Protein AF-A0A975ZQK8-F1 (afdb_monomer_lite)

Foldseek 3Di:
DQLLCQLVVCCVVPVPDPSLVVSQVVQLVCCVVVVDPFAACCNPVVFDDLDQFAFDDPDDDPVVCVVCVLVVVLLLVVQLVQQVVLQVLLCVLPVHHDDSVVSSVVLVVVQVVQVRRVHDRDHHHNVVSVVCVVVVDDDCVVVVVVVVVVNVCCNVCRVVRRSGGVVSVVSVVVVVVVVPDPVVVLVCQCVVDPLSPVLVVQLVVCVVPPNNSVSSVVSVVSVVVVVLVVQLVVFDFDQPPPPDDDDDPPPDDDDDPPPCCVSVPPLDGAIDGDGADDPSNVVVVVVVCVVVVPPPDPPDDRPDDDHDDPPDDHPDDDDPVVVVVVVVVVVVVDPDDDDDDDDD

Sequence (344 aa):
MATVAIILGLRKWRPHWPGMLVAVGAAALATALLNLPVQTIGTKFGGIPSTLPAPSLPDLSLDKVMAVLPAAISFTLLGAIESLLSAVVADGMTGRRHRSNCELVAQGAANLGSALFGGFCVSGTIARTATNVRSGAHGPGSGMLHALFILLFMAVAAPLAAYIPLAALAGVLAVVAWNMIEKPAIAILVRSGWGEATVLAATFFLTIFRDLTEAIVVGFALGSVLFIQRMSKTTAISTQTPLVGRDEADGAHPRGSYDEEAAANPEVVVYRITGALFFGATASIGSGRDQLGDDRWLTDTPKHFRSVYPVRHIPETDHGHFRRIAVRHVQRFCPATGRSRASP

Organism: NCBI:txid42444

pLDDT: mean 76.51, std 23.28, range [25.42, 97.5]

InterPro domains:
  IPR001902 SLC26A/SulP transporter [PTHR11814] (4-285)
  IPR011547 SLC26A/SulP transporter domain [PF00916] (13-201)

Structure (mmCIF, N/CA/C/O backbone):
data_AF-A0A975ZQK8-F1
#
_entry.id   AF-A0A975ZQK8-F1
#
loop_
_atom_site.group_PDB
_atom_site.id
_atom_site.type_symbol
_atom_site.label_atom_id
_atom_site.label_alt_id
_atom_site.label_comp_id
_atom_site.label_asym_id
_atom_site.label_entity_id
_atom_site.label_seq_id
_atom_site.pdbx_PDB_ins_code
_atom_site.Cartn_x
_atom_site.Cartn_y
_atom_site.Cartn_z
_atom_site.occupancy
_atom_site.B_iso_or_equiv
_atom_site.auth_seq_id
_atom_site.auth_comp_id
_atom_site.auth_asym_id
_atom_site.auth_atom_id
_atom_site.pdbx_PDB_model_num
ATOM 1 N N . MET A 1 1 ? -0.282 -9.009 21.779 1.00 86.25 1 MET A N 1
ATOM 2 C CA . MET A 1 1 ? -0.047 -10.460 21.585 1.00 86.25 1 MET A CA 1
ATOM 3 C C . MET A 1 1 ? -1.334 -11.269 21.446 1.00 86.25 1 MET A C 1
ATOM 5 O O . MET A 1 1 ? -1.463 -11.953 20.442 1.00 86.25 1 MET A O 1
ATOM 9 N N . ALA A 1 2 ? -2.303 -11.168 22.367 1.00 92.06 2 ALA A N 1
ATOM 10 C CA . ALA A 1 2 ? -3.565 -11.924 22.282 1.00 92.06 2 ALA A CA 1
ATOM 11 C C . ALA A 1 2 ? -4.296 -11.767 20.931 1.00 92.06 2 ALA A C 1
ATOM 13 O O . ALA A 1 2 ? -4.665 -12.759 20.316 1.00 92.06 2 ALA A O 1
ATOM 14 N N . THR A 1 3 ? -4.407 -10.542 20.405 1.00 94.19 3 THR A N 1
ATOM 15 C CA . THR A 1 3 ? -5.007 -10.284 19.083 1.00 94.19 3 THR A CA 1
ATOM 16 C C . THR A 1 3 ? -4.305 -11.052 17.960 1.00 94.19 3 THR A C 1
ATOM 18 O O . THR A 1 3 ? -4.968 -11.665 17.134 1.00 94.19 3 THR A O 1
ATOM 21 N N . VAL A 1 4 ? -2.967 -11.087 17.958 1.00 95.00 4 VAL A N 1
ATOM 22 C CA . VAL A 1 4 ? -2.173 -11.847 16.975 1.00 95.00 4 VAL A CA 1
ATOM 23 C C . VAL A 1 4 ? -2.450 -13.344 17.107 1.00 95.00 4 VAL A C 1
ATOM 25 O O . VAL A 1 4 ? -2.698 -14.010 16.104 1.00 95.00 4 VAL A O 1
ATOM 28 N N . ALA A 1 5 ? -2.462 -13.864 18.338 1.00 95.25 5 ALA A N 1
ATOM 29 C CA . ALA A 1 5 ? -2.746 -15.271 18.606 1.00 95.25 5 ALA A CA 1
ATOM 30 C C . ALA A 1 5 ? -4.144 -15.678 18.115 1.00 95.25 5 ALA A C 1
ATOM 32 O O . ALA A 1 5 ? -4.276 -16.714 17.468 1.00 95.25 5 ALA A O 1
ATOM 33 N N . ILE A 1 6 ? -5.164 -14.839 18.339 1.00 94.88 6 ILE A N 1
ATOM 34 C CA . ILE A 1 6 ? -6.522 -15.074 17.829 1.00 94.88 6 ILE A CA 1
ATOM 35 C C . ILE A 1 6 ? -6.520 -15.087 16.298 1.00 94.88 6 ILE A C 1
ATOM 37 O O . ILE A 1 6 ? -7.042 -16.028 15.708 1.00 94.88 6 ILE A O 1
ATOM 41 N N . ILE A 1 7 ? -5.897 -14.099 15.643 1.00 94.25 7 ILE A N 1
ATOM 42 C CA . ILE A 1 7 ? -5.858 -14.029 14.173 1.00 94.25 7 ILE A CA 1
ATOM 43 C C . ILE A 1 7 ? -5.192 -15.278 13.579 1.00 94.25 7 ILE A C 1
ATOM 45 O O . ILE A 1 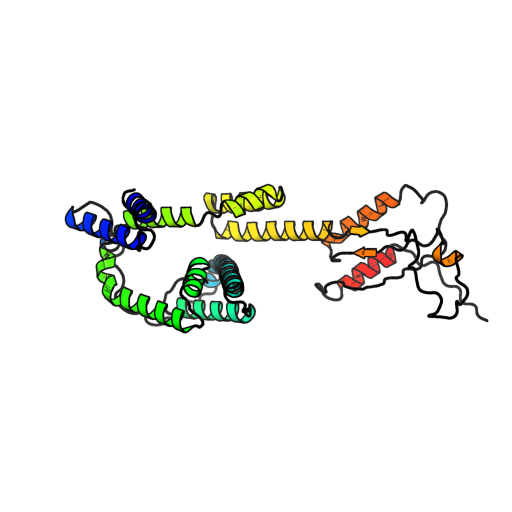7 ? -5.744 -15.900 12.670 1.00 94.25 7 ILE A O 1
ATOM 49 N N . LEU A 1 8 ? -4.018 -15.666 14.088 1.00 94.06 8 LEU A N 1
ATOM 50 C CA . LEU A 1 8 ? -3.270 -16.820 13.580 1.00 94.06 8 LEU A CA 1
ATOM 51 C C . LEU A 1 8 ? -3.957 -18.151 13.915 1.00 94.06 8 LEU A C 1
ATOM 53 O O . LEU A 1 8 ? -3.998 -19.049 13.072 1.00 94.06 8 LEU A O 1
ATOM 57 N N . GLY A 1 9 ? -4.535 -18.269 15.112 1.00 94.00 9 GLY A N 1
ATOM 58 C CA . GLY A 1 9 ? -5.307 -19.437 15.529 1.00 94.00 9 GLY A CA 1
ATOM 59 C C . GLY A 1 9 ? -6.540 -19.642 14.652 1.00 94.00 9 GLY A C 1
ATOM 60 O O . GLY A 1 9 ? -6.734 -20.730 14.104 1.00 94.00 9 GLY A O 1
ATOM 61 N N . LEU A 1 10 ? -7.321 -18.580 14.427 1.00 93.12 10 LEU A N 1
ATOM 62 C CA . LEU A 1 10 ? -8.513 -18.641 13.582 1.00 93.12 10 LEU A CA 1
ATOM 63 C C . LEU A 1 10 ? -8.155 -18.930 12.123 1.00 93.12 10 LEU A C 1
ATOM 65 O O . LEU A 1 10 ? -8.817 -19.745 11.490 1.00 93.12 10 LEU A O 1
ATOM 69 N N . ARG A 1 11 ? -7.058 -18.357 11.609 1.00 91.06 11 ARG A N 1
ATOM 70 C CA . ARG A 1 11 ? -6.548 -18.664 10.262 1.00 91.06 11 ARG A CA 1
ATOM 71 C C . ARG A 1 11 ? -6.231 -20.152 10.087 1.00 91.06 11 ARG A C 1
ATOM 73 O O . ARG A 1 11 ? -6.449 -20.685 9.004 1.00 91.06 11 ARG A O 1
ATOM 80 N N . LYS A 1 12 ? -5.734 -20.822 11.131 1.00 92.25 12 LYS A N 1
ATOM 81 C CA . LYS A 1 12 ? -5.416 -22.257 11.096 1.00 92.25 12 LYS A CA 1
ATOM 82 C C . LYS A 1 12 ? -6.662 -23.146 11.217 1.00 92.25 12 LYS A C 1
ATOM 84 O O . LYS A 1 12 ? -6.715 -24.179 10.561 1.00 92.25 12 LYS A O 1
ATOM 89 N N . TRP A 1 13 ? -7.643 -22.770 12.039 1.00 93.88 13 TRP A N 1
ATOM 90 C CA . TRP A 1 13 ? -8.796 -23.631 12.364 1.00 93.88 13 TRP A CA 1
ATOM 91 C C . TRP A 1 13 ? -10.034 -23.352 11.500 1.00 93.88 13 TRP A C 1
ATOM 93 O O . TRP A 1 13 ? -10.778 -24.267 11.152 1.00 93.88 13 TRP A O 1
ATOM 103 N N . ARG A 1 14 ? -10.283 -22.085 11.157 1.00 93.12 14 ARG A N 1
ATOM 104 C CA . ARG A 1 14 ? -11.438 -21.610 10.379 1.00 93.12 14 ARG A CA 1
ATOM 105 C C . ARG A 1 14 ? -10.987 -20.514 9.395 1.00 93.12 14 ARG A C 1
ATOM 107 O O . ARG A 1 14 ? -11.343 -19.350 9.570 1.00 93.12 14 ARG A O 1
ATOM 114 N N . PRO A 1 15 ? -10.237 -20.861 8.331 1.00 85.94 15 PRO A N 1
ATOM 115 C CA . PRO A 1 15 ? -9.628 -19.883 7.419 1.00 85.94 15 PRO A CA 1
ATOM 116 C C . PRO A 1 15 ? -10.629 -18.979 6.679 1.00 85.94 15 PRO A C 1
ATOM 118 O O . PRO A 1 15 ? -10.258 -17.892 6.253 1.00 85.94 15 PRO A O 1
ATOM 121 N N . HIS A 1 16 ? -11.889 -19.403 6.542 1.00 86.56 16 HIS A N 1
ATOM 122 C CA . HIS A 1 16 ? -12.950 -18.632 5.882 1.00 86.56 16 HIS A CA 1
ATOM 123 C C . HIS A 1 16 ? -13.583 -17.555 6.778 1.00 86.56 16 HIS A C 1
ATOM 125 O O . HIS A 1 16 ? -14.383 -16.755 6.301 1.00 86.56 16 HIS A O 1
ATOM 131 N N . TRP A 1 17 ? -13.279 -17.543 8.079 1.00 91.62 17 TRP A N 1
ATOM 132 C CA . TRP A 1 17 ? -13.855 -16.579 9.016 1.00 91.62 17 TRP A CA 1
ATOM 133 C C . TRP A 1 17 ? -13.062 -15.263 9.021 1.00 91.62 17 TRP A C 1
ATOM 135 O O . TRP A 1 17 ? -11.842 -15.279 8.831 1.00 91.62 17 TRP A O 1
ATOM 145 N N . PRO A 1 18 ? -13.709 -14.112 9.298 1.00 89.56 18 PRO A N 1
ATOM 146 C CA . PRO A 1 18 ? -13.053 -12.806 9.307 1.00 89.56 18 PRO A CA 1
ATOM 147 C C . PRO A 1 18 ? -12.187 -12.625 10.568 1.00 89.56 18 PRO A C 1
ATOM 149 O O . PRO A 1 18 ? -12.543 -11.900 11.497 1.00 89.56 18 PRO A O 1
ATOM 152 N N . GLY A 1 19 ? -11.026 -13.286 10.610 1.00 92.25 19 GLY A N 1
ATOM 153 C CA . GLY A 1 19 ? -10.193 -13.402 11.814 1.00 92.25 19 GLY A CA 1
ATOM 154 C C . GLY A 1 19 ? -9.744 -12.076 12.428 1.00 92.25 19 GLY A C 1
ATOM 155 O O . GLY A 1 19 ? -9.709 -11.960 13.649 1.00 92.25 19 GLY A O 1
ATOM 156 N N . MET A 1 20 ? -9.468 -11.055 11.611 1.00 92.88 20 MET A N 1
ATOM 157 C CA . MET A 1 20 ? -9.139 -9.713 12.112 1.00 92.88 20 MET A CA 1
ATOM 158 C C . MET A 1 20 ? -10.327 -9.058 12.829 1.00 92.88 20 MET A C 1
ATOM 160 O O . MET A 1 20 ? -10.149 -8.503 13.910 1.00 92.88 20 MET A O 1
ATOM 164 N N . LEU A 1 21 ? -11.537 -9.174 12.274 1.00 92.25 21 LEU A N 1
ATOM 165 C CA . LEU A 1 21 ? -12.752 -8.613 12.870 1.00 92.25 21 LEU A CA 1
ATOM 166 C C . LEU A 1 21 ? -13.103 -9.325 14.180 1.00 92.25 21 LEU A C 1
ATOM 168 O O . LEU A 1 21 ? -13.378 -8.667 15.180 1.00 92.25 21 LEU A O 1
ATOM 172 N N . VAL A 1 22 ? -13.003 -10.659 14.203 1.00 95.00 22 VAL A N 1
ATOM 173 C CA . VAL A 1 22 ? -13.199 -11.460 15.423 1.00 95.00 22 VAL A CA 1
ATOM 174 C C . VAL A 1 22 ? -12.182 -11.077 16.497 1.00 95.00 22 VAL A C 1
ATOM 176 O O . VAL A 1 22 ? -12.556 -10.888 17.650 1.00 95.00 22 VAL A O 1
ATOM 179 N N . ALA A 1 23 ? -10.906 -10.917 16.138 1.00 95.56 23 ALA A N 1
ATOM 180 C CA . ALA A 1 23 ? -9.864 -10.567 17.099 1.00 95.56 23 ALA A CA 1
ATOM 181 C C . ALA A 1 23 ? -10.043 -9.160 17.686 1.00 95.56 23 ALA A C 1
ATOM 183 O O . ALA A 1 23 ? -9.827 -8.972 18.883 1.00 95.56 23 ALA A O 1
ATOM 184 N N . VAL A 1 24 ? -10.454 -8.182 16.872 1.00 95.12 24 VAL A N 1
ATOM 185 C CA . VAL A 1 24 ? -10.760 -6.823 17.344 1.00 95.12 24 VAL A CA 1
ATOM 186 C C . VAL A 1 24 ? -12.005 -6.821 18.229 1.00 95.12 24 VAL A C 1
ATOM 188 O O . VAL A 1 24 ? -11.960 -6.250 19.316 1.00 95.12 24 VAL A O 1
ATOM 191 N N . GLY A 1 25 ? -13.080 -7.499 17.817 1.00 94.50 25 GLY A N 1
ATOM 192 C CA . GLY A 1 25 ? -14.310 -7.604 18.605 1.00 94.50 25 GLY A CA 1
ATOM 193 C C . GLY A 1 25 ? -14.092 -8.307 19.947 1.00 94.50 25 GLY A C 1
ATOM 194 O O . GLY A 1 25 ? -14.510 -7.798 20.983 1.00 94.50 25 GLY A O 1
ATOM 195 N N . ALA A 1 26 ? -13.362 -9.426 19.952 1.00 95.25 26 ALA A N 1
ATOM 196 C CA . ALA A 1 26 ? -13.008 -10.144 21.175 1.00 95.25 26 ALA A CA 1
ATOM 197 C C . ALA A 1 26 ? -12.125 -9.298 22.103 1.00 95.25 26 ALA A C 1
ATOM 199 O O . ALA A 1 26 ? -12.336 -9.299 23.312 1.00 95.25 26 ALA A O 1
ATOM 200 N N . ALA A 1 27 ? -11.164 -8.549 21.551 1.00 95.38 27 ALA A N 1
ATOM 201 C CA . ALA A 1 27 ? -10.333 -7.649 22.342 1.00 95.38 27 ALA A CA 1
ATOM 202 C C . ALA A 1 27 ? -11.149 -6.492 22.939 1.00 95.38 27 ALA A C 1
ATOM 204 O O . ALA A 1 27 ? -10.993 -6.203 24.120 1.00 95.38 27 ALA A O 1
ATOM 205 N N . ALA A 1 28 ? -12.040 -5.870 22.162 1.00 94.62 28 ALA A N 1
ATOM 206 C CA . ALA A 1 28 ? -12.929 -4.817 22.654 1.00 94.62 28 ALA A CA 1
ATOM 207 C C . ALA A 1 28 ? -13.846 -5.330 23.775 1.00 94.62 28 ALA A C 1
ATOM 209 O O . ALA A 1 28 ? -13.948 -4.695 24.823 1.00 94.62 28 ALA A O 1
ATOM 210 N N . LEU A 1 29 ? -14.441 -6.515 23.597 1.00 95.19 29 LEU A N 1
ATOM 211 C CA . LEU A 1 29 ? -15.293 -7.143 24.605 1.00 95.19 29 LEU A CA 1
ATOM 212 C C . LEU A 1 29 ? -14.510 -7.491 25.877 1.00 95.19 29 LEU A C 1
ATOM 214 O O . LEU A 1 29 ? -14.960 -7.179 26.974 1.00 95.19 29 LEU A O 1
ATOM 218 N N . ALA A 1 30 ? -13.326 -8.094 25.746 1.00 94.88 30 ALA A N 1
ATOM 219 C CA . ALA A 1 30 ? -12.484 -8.438 26.889 1.00 94.88 30 ALA A CA 1
ATOM 220 C C . ALA A 1 30 ? -12.034 -7.190 27.659 1.00 94.88 30 ALA A C 1
ATOM 222 O O . ALA A 1 30 ? -12.101 -7.171 28.885 1.00 94.88 30 ALA A O 1
ATOM 223 N N . THR A 1 31 ? -11.620 -6.133 26.955 1.00 94.06 31 THR A N 1
ATOM 224 C CA . THR A 1 31 ? -11.255 -4.857 27.578 1.00 94.06 31 THR A CA 1
ATOM 225 C C . THR A 1 31 ? -12.430 -4.236 28.326 1.00 94.06 31 THR A C 1
ATOM 227 O O . THR A 1 31 ? -12.234 -3.786 29.452 1.00 94.06 31 THR A O 1
ATOM 230 N N . ALA A 1 32 ? -13.631 -4.245 27.741 1.00 91.88 32 ALA A N 1
ATOM 231 C CA . ALA A 1 32 ? -14.822 -3.675 28.363 1.00 91.88 32 ALA A CA 1
ATOM 232 C C . ALA A 1 32 ? -15.310 -4.490 29.574 1.00 91.88 32 ALA A C 1
ATOM 234 O O . ALA A 1 32 ? -15.593 -3.913 30.619 1.00 91.88 32 ALA A O 1
ATOM 235 N N . LEU A 1 33 ? -15.379 -5.823 29.464 1.00 94.81 33 LEU A N 1
ATOM 236 C CA . LEU A 1 33 ? -15.898 -6.693 30.529 1.00 94.81 33 LEU A CA 1
ATOM 237 C C . LEU A 1 33 ? -14.931 -6.847 31.706 1.00 94.81 33 LEU A C 1
ATOM 239 O O . LEU A 1 33 ? -15.367 -6.947 32.848 1.00 94.81 33 LEU A O 1
ATOM 243 N N . LEU A 1 34 ? -13.625 -6.887 31.434 1.00 94.38 34 LEU A N 1
ATOM 244 C CA . LEU A 1 34 ? -12.595 -7.059 32.463 1.00 94.38 34 LEU A CA 1
ATOM 245 C C . LEU A 1 34 ? -12.036 -5.721 32.966 1.00 94.38 34 LEU A C 1
ATOM 247 O O . LEU A 1 34 ? -11.127 -5.719 33.792 1.00 94.38 34 LEU A O 1
ATOM 251 N N . ASN A 1 35 ? -12.551 -4.599 32.450 1.00 91.00 35 ASN A N 1
ATOM 252 C CA . ASN A 1 35 ? -12.120 -3.239 32.769 1.00 91.00 35 ASN A CA 1
ATOM 253 C C . ASN A 1 35 ? -10.590 -3.058 32.680 1.00 91.00 35 ASN A C 1
ATOM 255 O O . ASN A 1 35 ? -9.939 -2.545 33.592 1.00 91.00 35 ASN A O 1
ATOM 259 N N . LEU A 1 36 ? -9.997 -3.553 31.588 1.00 92.62 36 LEU A N 1
ATOM 260 C CA . LEU A 1 36 ? -8.543 -3.546 31.419 1.00 92.62 36 LEU A CA 1
ATOM 261 C C . LEU A 1 36 ? -8.025 -2.108 31.239 1.00 92.62 36 LEU A C 1
ATOM 263 O O . LEU A 1 36 ? -8.599 -1.361 30.443 1.00 92.62 36 LEU A O 1
ATOM 267 N N . PRO A 1 37 ? -6.895 -1.730 31.870 1.00 92.06 37 PRO A N 1
ATOM 268 C CA . PRO A 1 37 ? -6.331 -0.382 31.790 1.00 92.06 37 PRO A CA 1
ATOM 269 C C . PRO A 1 37 ? -5.576 -0.164 30.467 1.00 92.06 37 PRO A C 1
ATOM 271 O O . PRO A 1 37 ? -4.356 -0.001 30.438 1.00 92.06 37 PRO A O 1
ATOM 274 N N . VAL A 1 38 ? -6.288 -0.199 29.340 1.00 93.75 38 VAL A N 1
ATOM 275 C CA . VAL A 1 38 ? -5.725 0.004 27.998 1.00 93.75 38 VAL A CA 1
ATOM 276 C C . VAL A 1 38 ? -6.405 1.171 27.294 1.00 93.75 38 VAL A C 1
ATOM 278 O O . VAL A 1 38 ? -7.617 1.346 27.374 1.00 93.75 38 VAL A O 1
ATOM 281 N N . GLN A 1 39 ? -5.620 1.961 26.560 1.00 95.19 39 GLN A N 1
ATOM 282 C CA . GLN A 1 39 ? -6.162 3.053 25.753 1.00 95.19 39 GLN A CA 1
ATOM 283 C C . GLN A 1 39 ? -7.010 2.486 24.608 1.00 95.19 39 GLN A C 1
ATOM 285 O O . GLN A 1 39 ? -6.565 1.609 23.860 1.00 95.19 39 GLN A O 1
ATOM 290 N N . THR A 1 40 ? -8.214 3.022 24.460 1.00 95.12 40 THR A N 1
ATOM 291 C CA . THR A 1 40 ? -9.129 2.781 23.339 1.00 95.12 40 THR A CA 1
ATOM 292 C C . THR A 1 40 ? -9.183 3.991 22.409 1.00 95.12 40 THR A C 1
ATOM 294 O O . THR A 1 40 ? -8.747 5.086 22.782 1.00 95.12 40 THR A O 1
ATOM 297 N N . ILE A 1 41 ? -9.753 3.821 21.211 1.00 92.75 41 ILE A N 1
ATOM 298 C CA . ILE A 1 41 ? -10.007 4.941 20.287 1.00 92.75 41 ILE A CA 1
ATOM 299 C C . ILE A 1 41 ? -10.810 6.050 20.985 1.00 92.75 41 ILE A C 1
ATOM 301 O O . ILE A 1 41 ? -10.452 7.221 20.881 1.00 92.75 41 ILE A O 1
ATOM 305 N N . GLY A 1 42 ? -11.845 5.686 21.748 1.00 91.31 42 GLY A N 1
ATOM 306 C CA . GLY A 1 42 ? -12.682 6.627 22.491 1.00 91.31 42 GLY A CA 1
ATOM 307 C C . GLY A 1 42 ? -11.886 7.443 23.505 1.00 91.31 42 GLY A C 1
ATOM 308 O O . GLY A 1 42 ? -11.918 8.668 23.473 1.00 91.31 42 GLY A O 1
ATOM 309 N N . THR A 1 43 ? -11.113 6.767 24.359 1.00 92.38 43 THR A N 1
ATOM 310 C CA . THR A 1 43 ? -10.345 7.441 25.425 1.00 92.38 43 THR A CA 1
ATOM 311 C C . THR A 1 43 ? -9.218 8.331 24.901 1.00 92.38 43 THR A C 1
ATOM 313 O O . THR A 1 43 ? -8.917 9.344 25.524 1.00 92.38 43 THR A O 1
ATOM 316 N N . LYS A 1 44 ? -8.583 7.973 23.775 1.00 93.19 44 LYS A N 1
ATOM 317 C CA . LYS A 1 44 ? -7.426 8.713 23.251 1.00 93.19 44 LYS A CA 1
ATOM 318 C C . LYS A 1 44 ? -7.793 9.803 22.249 1.00 93.19 44 LYS A C 1
ATOM 320 O O . LYS A 1 44 ? -7.145 10.843 22.236 1.00 93.19 44 LYS A O 1
ATOM 325 N N . PHE A 1 45 ? -8.776 9.545 2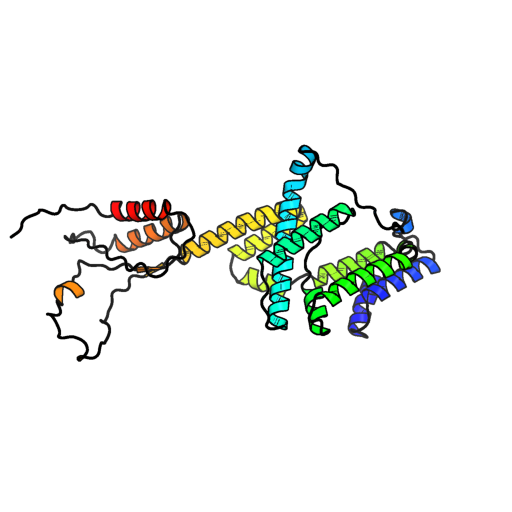1.391 1.00 89.94 45 PHE A N 1
ATOM 326 C CA . PHE A 1 45 ? -9.094 10.398 20.243 1.00 89.94 45 PHE A CA 1
ATOM 327 C C . PHE A 1 45 ? -10.493 11.026 20.315 1.00 89.94 45 PHE A C 1
ATOM 329 O O . PHE A 1 45 ? -10.879 11.736 19.396 1.00 89.94 45 PHE A O 1
ATOM 336 N N . GLY A 1 46 ? -11.259 10.783 21.386 1.00 84.88 46 GLY A N 1
ATOM 337 C CA . GLY A 1 46 ? -12.619 11.319 21.533 1.00 84.88 46 GLY A CA 1
ATOM 338 C C . GLY A 1 46 ? -13.679 10.569 20.720 1.00 84.88 46 GLY A C 1
ATOM 339 O O . GLY A 1 46 ? -14.794 11.055 20.568 1.00 84.88 46 GLY A O 1
ATOM 340 N N . GLY A 1 47 ? -13.349 9.375 20.215 1.00 81.81 47 GLY A N 1
ATOM 341 C CA . GLY A 1 47 ? -14.236 8.556 19.386 1.00 81.81 47 GLY A CA 1
ATOM 342 C C . GLY A 1 47 ? -14.065 8.810 17.888 1.00 81.81 47 GLY A C 1
ATOM 343 O O . GLY A 1 47 ? -13.051 9.345 17.447 1.00 81.81 47 GLY A O 1
ATOM 344 N N . ILE A 1 48 ? -15.042 8.362 17.099 1.00 82.12 48 ILE A N 1
ATOM 345 C CA . ILE A 1 48 ? -15.084 8.579 15.648 1.00 82.12 48 ILE A CA 1
ATOM 346 C C . ILE A 1 48 ? -16.255 9.522 15.345 1.00 82.12 48 ILE A C 1
ATOM 348 O O . ILE A 1 48 ? -17.348 9.273 15.862 1.00 82.12 48 ILE A O 1
ATOM 352 N N . PRO A 1 49 ? -16.065 10.572 14.521 1.00 77.38 49 PRO A N 1
ATOM 353 C CA . PRO A 1 49 ? -17.159 11.430 14.081 1.00 77.38 49 PRO A CA 1
ATOM 354 C C . PRO A 1 49 ? -18.309 10.607 13.489 1.00 77.38 49 PRO A C 1
ATOM 356 O O . PRO A 1 49 ? -18.094 9.759 12.624 1.00 77.38 49 PRO A O 1
ATOM 359 N N . SER A 1 50 ? -19.530 10.849 13.964 1.00 74.62 50 SER A N 1
ATOM 360 C CA . SER A 1 50 ? -20.744 10.156 13.511 1.00 74.62 50 SER A CA 1
ATOM 361 C C . SER A 1 50 ? -21.475 10.887 12.382 1.00 74.62 50 SER A C 1
ATOM 363 O O . SER A 1 50 ? -22.476 10.389 11.870 1.00 74.62 50 SER A O 1
ATOM 365 N N . THR A 1 51 ? -20.993 12.066 11.988 1.00 81.75 51 THR A N 1
ATOM 366 C CA . THR A 1 51 ? -21.563 12.872 10.910 1.00 81.75 51 THR A CA 1
ATOM 367 C C . THR A 1 51 ? -20.789 12.681 9.612 1.00 81.75 51 THR A C 1
ATOM 369 O O . THR A 1 51 ? -19.575 12.478 9.601 1.00 81.75 51 THR A O 1
ATOM 372 N N . LEU A 1 52 ? -21.508 12.765 8.492 1.00 84.06 52 LEU A N 1
ATOM 373 C CA . LEU A 1 52 ? -20.891 12.849 7.174 1.00 84.06 52 LEU A CA 1
ATOM 374 C C . LEU A 1 52 ? -20.149 14.190 7.050 1.00 84.06 52 LEU A C 1
ATOM 376 O O . LEU A 1 52 ? -20.761 15.231 7.311 1.00 84.06 52 LEU A O 1
ATOM 380 N N . PRO A 1 53 ? -18.861 14.194 6.657 1.00 85.19 53 PRO A N 1
ATOM 381 C CA . PRO A 1 53 ? -18.135 15.434 6.431 1.00 85.19 53 PRO A CA 1
ATOM 382 C C . PRO A 1 53 ? -18.777 16.210 5.276 1.00 85.19 53 PRO A C 1
ATOM 384 O O . PRO A 1 53 ? -19.124 15.638 4.242 1.00 85.19 53 PRO A O 1
ATOM 387 N N . AL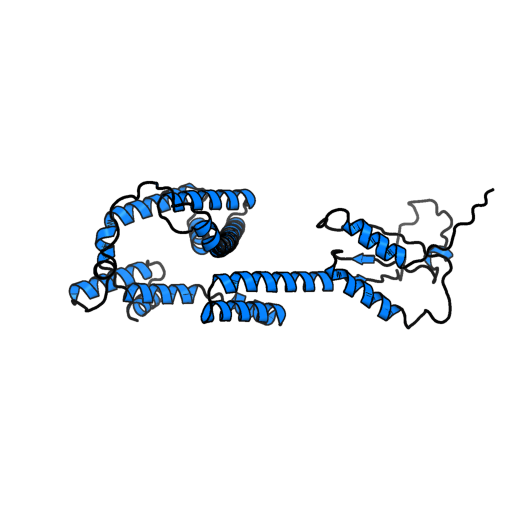A A 1 54 ? -18.943 17.520 5.452 1.00 90.19 54 ALA A N 1
ATOM 388 C CA . ALA A 1 54 ? -19.328 18.404 4.360 1.00 90.19 54 ALA A CA 1
ATOM 389 C C . ALA A 1 54 ? -18.121 18.632 3.432 1.00 90.19 54 ALA A C 1
ATOM 391 O O . ALA A 1 54 ? -16.989 18.665 3.922 1.00 90.19 54 ALA A O 1
ATOM 392 N N . PRO A 1 55 ? -18.330 18.807 2.115 1.00 93.19 55 PRO A N 1
ATOM 393 C CA . PRO A 1 55 ? -17.238 19.132 1.212 1.00 93.19 55 PRO A CA 1
ATOM 394 C C . PRO A 1 55 ? -16.628 20.487 1.593 1.00 93.19 55 PRO A C 1
ATOM 396 O O . PRO A 1 55 ? -17.335 21.487 1.724 1.00 93.19 55 PRO A O 1
ATOM 399 N N . SER A 1 56 ? -15.310 20.520 1.750 1.00 92.25 56 SER A N 1
ATOM 400 C CA . SER A 1 56 ? -14.535 21.710 2.092 1.00 92.25 56 SER A CA 1
ATOM 401 C C . SER A 1 56 ? -13.296 21.797 1.211 1.00 92.25 56 SER A C 1
ATOM 403 O O . SER A 1 56 ? -12.621 20.793 0.982 1.00 92.25 56 SER A O 1
ATOM 405 N N . LEU A 1 57 ? -12.981 22.997 0.726 1.00 90.69 57 LEU A N 1
ATOM 406 C CA . LEU A 1 57 ? -11.714 23.228 0.042 1.00 90.69 57 LEU A CA 1
ATOM 407 C C . LEU A 1 57 ? -10.590 23.348 1.081 1.00 90.69 57 LEU A C 1
ATOM 409 O O . LEU A 1 57 ? -10.760 24.075 2.064 1.00 90.69 57 LEU A O 1
ATOM 413 N N . PRO A 1 58 ? -9.452 22.659 0.885 1.00 85.62 58 PRO A N 1
ATOM 414 C CA . PRO A 1 58 ? -8.298 22.834 1.753 1.00 85.62 58 PRO A CA 1
ATOM 415 C C . PRO A 1 58 ? -7.741 24.254 1.610 1.00 85.62 58 PRO A C 1
ATOM 417 O O . PRO A 1 58 ? -7.877 24.888 0.566 1.00 85.62 58 PRO A O 1
ATOM 420 N N . ASP A 1 59 ? -7.082 24.746 2.656 1.00 86.88 59 ASP A N 1
ATOM 421 C CA . ASP A 1 59 ? -6.399 26.039 2.615 1.00 86.88 59 ASP A CA 1
ATOM 422 C C . ASP A 1 59 ? -5.175 25.966 1.685 1.00 86.88 59 ASP A C 1
ATOM 424 O O . ASP A 1 59 ? -4.163 25.331 2.008 1.00 86.88 59 ASP A O 1
ATOM 428 N N . LEU A 1 60 ? -5.302 26.583 0.509 1.00 88.75 60 LEU A N 1
ATOM 429 C CA . LEU A 1 60 ? -4.299 26.589 -0.549 1.00 88.75 60 LEU A CA 1
ATOM 430 C C . LEU A 1 60 ? -3.426 27.842 -0.435 1.00 88.75 60 LEU A C 1
ATOM 432 O O . LEU A 1 60 ? -3.726 28.879 -1.022 1.00 88.75 60 LEU A O 1
ATOM 436 N N . SER A 1 61 ? -2.307 27.725 0.278 1.00 95.06 61 SER A N 1
ATOM 437 C CA . SER A 1 61 ? -1.216 28.701 0.210 1.00 95.06 61 SER A CA 1
ATOM 438 C C . SER A 1 61 ? -0.049 28.145 -0.603 1.00 95.06 61 SER A C 1
ATOM 440 O O . SER A 1 61 ? 0.204 26.937 -0.596 1.00 95.06 61 SER A O 1
ATOM 442 N N . LEU A 1 62 ? 0.683 29.020 -1.300 1.00 94.75 62 LEU A N 1
ATOM 443 C CA . LEU A 1 62 ? 1.850 28.608 -2.088 1.00 94.75 62 LEU A CA 1
ATOM 444 C C . LEU A 1 62 ? 2.889 27.892 -1.211 1.00 94.75 62 LEU A C 1
ATOM 446 O O . LEU A 1 62 ? 3.416 26.854 -1.605 1.00 94.75 62 LEU A O 1
ATOM 450 N N . ASP A 1 63 ? 3.104 28.387 0.009 1.00 95.19 63 ASP A N 1
ATOM 451 C CA . ASP A 1 63 ? 4.021 27.785 0.980 1.00 95.19 63 ASP A CA 1
ATOM 452 C C . ASP A 1 63 ? 3.599 26.361 1.361 1.00 95.19 63 ASP A C 1
ATOM 454 O O . ASP A 1 63 ? 4.429 25.451 1.381 1.00 95.19 63 ASP A O 1
ATOM 458 N N . LYS A 1 64 ? 2.300 26.132 1.605 1.00 93.56 64 LYS A N 1
ATOM 459 C CA . LYS A 1 64 ? 1.772 24.791 1.895 1.00 93.56 64 LYS A CA 1
ATOM 460 C C . LYS A 1 64 ? 1.934 23.861 0.703 1.00 93.56 64 LYS A C 1
ATOM 462 O O . LYS A 1 64 ? 2.355 22.724 0.892 1.00 93.56 64 LYS A O 1
ATOM 467 N N . VAL A 1 65 ? 1.634 24.337 -0.507 1.00 93.94 65 VAL A N 1
ATOM 468 C CA . VAL A 1 65 ? 1.799 23.551 -1.738 1.00 93.94 65 VAL A CA 1
ATOM 469 C C . VAL A 1 65 ? 3.252 23.113 -1.894 1.00 93.94 65 VAL A C 1
ATOM 471 O O . VAL A 1 65 ? 3.503 21.924 -2.073 1.00 93.94 65 VAL A O 1
ATOM 474 N N . MET A 1 66 ? 4.209 24.033 -1.748 1.00 94.69 66 MET A N 1
ATOM 475 C CA . MET A 1 66 ? 5.638 23.716 -1.838 1.00 94.69 66 MET A CA 1
ATOM 476 C C . MET A 1 66 ? 6.092 22.755 -0.732 1.00 94.69 66 MET A C 1
ATOM 478 O O . MET A 1 66 ? 6.886 21.855 -1.002 1.00 94.69 66 MET A O 1
ATOM 482 N N . ALA A 1 67 ? 5.558 22.893 0.486 1.00 93.06 67 ALA A N 1
ATOM 483 C CA . ALA A 1 67 ? 5.889 22.017 1.607 1.00 93.06 67 ALA A CA 1
ATOM 484 C C . ALA A 1 67 ? 5.401 20.570 1.410 1.00 93.06 67 ALA A C 1
ATOM 486 O O . ALA A 1 67 ? 6.111 19.630 1.768 1.00 93.06 67 ALA A O 1
ATOM 487 N N . VAL A 1 68 ? 4.209 20.367 0.834 1.00 92.25 68 VAL A N 1
ATOM 488 C CA . VAL A 1 68 ? 3.637 19.019 0.639 1.00 92.25 68 VAL A CA 1
ATOM 489 C C . VAL A 1 68 ? 4.002 18.386 -0.701 1.00 92.25 68 VAL A C 1
ATOM 491 O O . VAL A 1 68 ? 3.811 17.181 -0.870 1.00 92.25 68 VAL A O 1
ATOM 494 N N . LEU A 1 69 ? 4.536 19.158 -1.652 1.00 91.81 69 LEU A N 1
ATOM 495 C CA . LEU A 1 69 ? 4.836 18.698 -3.010 1.00 91.81 69 LEU A CA 1
ATOM 496 C C . LEU A 1 69 ? 5.711 17.427 -3.060 1.00 91.81 69 LEU A C 1
ATOM 498 O O . LEU A 1 69 ? 5.347 16.513 -3.804 1.00 91.81 69 LEU A O 1
ATOM 502 N N . PRO A 1 70 ? 6.796 17.284 -2.265 1.00 89.56 70 PRO A N 1
ATOM 503 C CA . PRO A 1 70 ? 7.610 16.064 -2.286 1.00 89.56 70 PRO A CA 1
ATOM 504 C C . PRO A 1 70 ? 6.824 14.812 -1.865 1.00 89.56 70 PRO A C 1
ATOM 506 O O . PRO A 1 70 ? 6.923 13.757 -2.501 1.00 89.56 70 PRO A O 1
ATOM 509 N N . ALA A 1 71 ? 5.992 14.940 -0.827 1.00 90.19 71 ALA A N 1
ATOM 510 C CA . ALA A 1 71 ? 5.120 13.863 -0.372 1.00 90.19 71 ALA A CA 1
ATOM 511 C C . ALA A 1 71 ? 4.031 13.564 -1.413 1.00 90.19 71 ALA A C 1
ATOM 513 O O . ALA A 1 71 ? 3.797 12.402 -1.737 1.00 90.19 71 ALA A O 1
ATOM 514 N N . ALA A 1 72 ? 3.414 14.595 -1.998 1.00 92.19 72 ALA A N 1
ATOM 515 C CA . ALA A 1 72 ? 2.383 14.447 -3.022 1.00 92.19 72 ALA A CA 1
ATOM 516 C C . ALA A 1 72 ? 2.898 13.692 -4.258 1.00 92.19 72 ALA A C 1
ATOM 518 O O . ALA A 1 72 ? 2.227 12.773 -4.731 1.00 92.19 72 ALA A O 1
ATOM 519 N N . ILE A 1 73 ? 4.103 14.016 -4.746 1.00 91.31 73 ILE A N 1
ATOM 520 C CA . ILE A 1 73 ? 4.749 13.293 -5.854 1.00 91.31 73 ILE A CA 1
ATOM 521 C C . ILE A 1 73 ? 4.988 11.829 -5.470 1.00 91.31 73 ILE A C 1
ATOM 523 O O . ILE A 1 73 ? 4.667 10.930 -6.246 1.00 91.31 73 ILE A O 1
ATOM 527 N N . SER A 1 74 ? 5.491 11.583 -4.259 1.00 89.81 74 SER A N 1
ATOM 528 C CA . SER A 1 74 ? 5.785 10.232 -3.768 1.00 89.81 74 SER A CA 1
ATOM 529 C C . SER A 1 74 ? 4.527 9.364 -3.662 1.00 89.81 74 SER A C 1
ATOM 531 O O . SER A 1 74 ? 4.501 8.249 -4.185 1.00 89.81 74 SER A O 1
ATOM 533 N N . PHE A 1 75 ? 3.454 9.885 -3.059 1.00 91.44 75 PHE A N 1
ATOM 534 C CA . PHE A 1 75 ? 2.165 9.192 -2.973 1.00 91.44 75 PHE A CA 1
ATOM 535 C C . PHE A 1 75 ? 1.503 9.012 -4.340 1.00 91.44 75 PHE A C 1
ATOM 537 O O . PHE A 1 75 ? 0.886 7.977 -4.573 1.00 91.44 75 PHE A O 1
ATOM 544 N N . THR A 1 76 ? 1.651 9.977 -5.252 1.00 92.81 76 THR A N 1
ATOM 545 C CA . THR A 1 76 ? 1.133 9.854 -6.623 1.00 92.81 76 THR A CA 1
ATOM 546 C C . THR A 1 76 ? 1.847 8.735 -7.373 1.00 92.81 76 THR A C 1
ATOM 548 O O . THR A 1 76 ? 1.189 7.914 -8.005 1.00 92.81 76 THR A O 1
ATOM 551 N N . LEU A 1 77 ? 3.178 8.659 -7.275 1.00 90.81 77 LEU A N 1
ATOM 552 C CA . LEU A 1 77 ? 3.963 7.601 -7.911 1.00 90.81 77 LEU A CA 1
ATOM 553 C C . LEU A 1 77 ? 3.621 6.225 -7.330 1.00 90.81 77 LEU A C 1
ATOM 555 O O . LEU A 1 77 ? 3.338 5.296 -8.086 1.00 90.81 77 LEU A O 1
ATOM 559 N N . LEU A 1 78 ? 3.605 6.104 -5.998 1.00 90.81 78 LEU A N 1
ATOM 560 C CA . LEU A 1 78 ? 3.247 4.861 -5.313 1.00 90.81 78 LEU A CA 1
ATOM 561 C C . LEU A 1 78 ? 1.825 4.421 -5.681 1.00 90.81 78 LEU A C 1
ATOM 563 O O . LEU A 1 78 ? 1.619 3.282 -6.096 1.00 90.81 78 LEU A O 1
ATOM 567 N N . GLY A 1 79 ? 0.867 5.345 -5.601 1.00 93.31 79 GLY A N 1
ATOM 568 C CA . GLY A 1 79 ? -0.526 5.082 -5.927 1.00 93.31 79 GLY A CA 1
ATOM 569 C C . GLY A 1 79 ? -0.720 4.675 -7.387 1.00 93.31 79 GLY A C 1
ATOM 570 O O . GLY A 1 79 ? -1.460 3.731 -7.657 1.00 93.31 79 GLY A O 1
ATOM 571 N N . ALA A 1 80 ? -0.046 5.341 -8.327 1.00 94.19 80 ALA A N 1
ATOM 572 C CA . ALA A 1 80 ? -0.110 5.004 -9.746 1.00 94.19 80 ALA A CA 1
ATOM 573 C C . ALA A 1 80 ? 0.424 3.589 -10.011 1.00 94.19 80 ALA A C 1
ATOM 575 O O . ALA A 1 80 ? -0.209 2.810 -10.726 1.00 94.19 80 ALA A O 1
ATOM 576 N N . ILE A 1 81 ? 1.564 3.234 -9.409 1.00 93.50 81 ILE A N 1
ATOM 577 C CA . ILE A 1 81 ? 2.151 1.894 -9.530 1.00 93.50 81 ILE A CA 1
ATOM 578 C C . ILE A 1 81 ? 1.188 0.843 -8.971 1.00 93.50 81 ILE A C 1
ATOM 580 O O . ILE A 1 81 ? 0.905 -0.144 -9.645 1.00 93.50 81 ILE A O 1
ATOM 584 N N . GLU A 1 82 ? 0.642 1.052 -7.775 1.00 93.31 82 GLU A N 1
ATOM 585 C CA . GLU A 1 82 ? -0.285 0.104 -7.150 1.00 93.31 82 GLU A CA 1
ATOM 586 C C . GLU A 1 82 ? -1.595 -0.064 -7.930 1.00 93.31 82 GLU A C 1
ATOM 588 O O . GLU A 1 82 ? -2.074 -1.195 -8.083 1.00 93.31 82 GLU A O 1
ATOM 593 N N . SER A 1 83 ? -2.169 1.027 -8.451 1.00 94.75 83 SER A N 1
ATOM 594 C CA . SER A 1 83 ? -3.397 0.959 -9.252 1.00 94.75 83 SER A CA 1
ATOM 595 C C . SER A 1 83 ? -3.155 0.216 -10.560 1.00 94.75 83 SER A C 1
ATOM 597 O O . SER A 1 83 ? -3.898 -0.710 -10.890 1.00 94.75 83 SER A O 1
ATOM 599 N N . LEU A 1 84 ? -2.061 0.524 -11.265 1.00 95.88 84 LEU A N 1
ATOM 600 C CA . LEU A 1 84 ? -1.709 -0.163 -12.509 1.00 95.88 84 LEU A CA 1
ATOM 601 C C . LEU A 1 84 ? -1.363 -1.639 -12.278 1.00 95.88 84 LEU A C 1
ATOM 603 O O . LEU A 1 84 ? -1.817 -2.491 -13.039 1.00 95.88 84 LEU A O 1
ATOM 607 N N . LEU A 1 85 ? -0.631 -1.977 -11.213 1.00 94.12 85 LEU A N 1
ATOM 608 C CA . LEU A 1 85 ? -0.368 -3.375 -10.852 1.00 94.12 85 LEU A CA 1
ATOM 609 C C . LEU A 1 85 ? -1.663 -4.120 -10.502 1.00 94.12 85 LEU A C 1
ATOM 611 O O . LEU A 1 85 ? -1.843 -5.267 -10.911 1.00 94.12 85 LEU A O 1
ATOM 615 N N . SER A 1 86 ? -2.596 -3.466 -9.803 1.00 94.06 86 SER A N 1
ATOM 616 C CA . SER A 1 86 ? -3.923 -4.028 -9.519 1.00 94.06 86 SER A CA 1
ATOM 617 C C . SER A 1 86 ? -4.717 -4.281 -10.801 1.00 94.06 86 SER A C 1
ATOM 619 O O . SER A 1 86 ? -5.325 -5.345 -10.939 1.00 94.06 86 SER A O 1
ATOM 621 N N . ALA A 1 87 ? -4.665 -3.351 -11.758 1.00 93.88 87 ALA A N 1
ATOM 622 C CA . ALA A 1 87 ? -5.309 -3.488 -13.059 1.00 93.88 87 ALA A CA 1
ATOM 623 C C . ALA A 1 87 ? -4.694 -4.624 -13.893 1.00 93.88 87 ALA A C 1
ATOM 625 O O . ALA A 1 87 ? -5.430 -5.433 -14.450 1.00 93.88 87 ALA A O 1
ATOM 626 N N . VAL A 1 88 ? -3.363 -4.761 -13.913 1.00 94.56 88 VAL A N 1
ATOM 627 C CA . VAL A 1 88 ? -2.664 -5.865 -14.602 1.00 94.56 88 VAL A CA 1
ATOM 628 C C . VAL A 1 88 ? -3.043 -7.225 -14.012 1.00 94.56 88 VAL A C 1
ATOM 630 O O . VAL A 1 88 ? -3.264 -8.184 -14.754 1.00 94.56 88 VAL A O 1
ATOM 633 N N . VAL A 1 89 ? -3.165 -7.324 -12.686 1.00 92.62 89 VAL A N 1
ATOM 634 C CA . VAL A 1 89 ? -3.627 -8.560 -12.038 1.00 92.62 89 VAL A CA 1
ATOM 635 C C . VAL A 1 89 ? -5.080 -8.863 -12.417 1.00 92.62 89 VAL A C 1
ATOM 637 O O . VAL A 1 89 ? -5.393 -10.005 -12.752 1.00 92.62 89 VAL A O 1
ATOM 640 N N . ALA A 1 90 ? -5.961 -7.861 -12.431 1.00 92.81 90 ALA A N 1
ATOM 641 C CA . ALA A 1 90 ? -7.351 -8.036 -12.858 1.00 92.81 90 ALA A CA 1
ATOM 642 C C . ALA A 1 90 ? -7.467 -8.459 -14.333 1.00 92.81 90 ALA A C 1
ATOM 644 O O . ALA A 1 90 ? -8.250 -9.354 -14.659 1.00 92.81 90 ALA A O 1
ATOM 645 N N . ASP A 1 91 ? -6.671 -7.858 -15.216 1.00 94.06 91 ASP A N 1
ATOM 646 C CA . ASP A 1 91 ? -6.581 -8.214 -16.633 1.00 94.06 91 ASP A CA 1
ATOM 647 C C . ASP A 1 91 ? -6.183 -9.681 -16.805 1.00 94.06 91 ASP A C 1
ATOM 649 O O . ASP A 1 91 ? -6.867 -10.433 -17.501 1.00 94.06 91 ASP A O 1
ATOM 653 N N . GLY A 1 92 ? -5.140 -10.124 -16.094 1.00 93.94 92 GLY A N 1
ATOM 654 C CA . GLY A 1 92 ? -4.688 -11.517 -16.118 1.00 93.94 92 GLY A CA 1
ATOM 655 C C . GLY A 1 92 ? -5.743 -12.514 -15.626 1.00 93.94 92 GLY A C 1
ATOM 65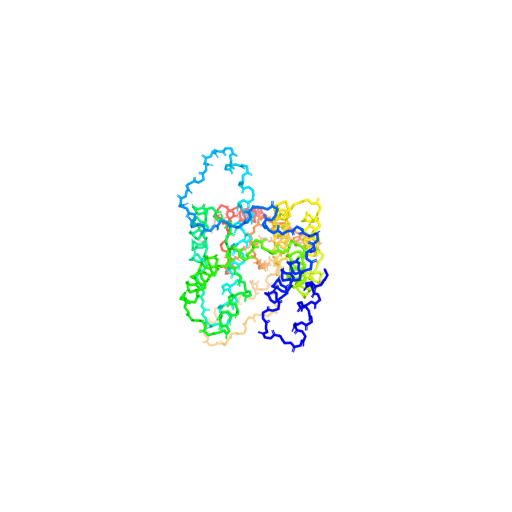6 O O . GLY A 1 92 ? -5.786 -13.647 -16.097 1.00 93.94 92 GLY A O 1
ATOM 657 N N . MET A 1 93 ? -6.621 -12.096 -14.712 1.00 94.69 93 MET A N 1
ATOM 658 C CA . MET A 1 93 ? -7.694 -12.939 -14.171 1.00 94.69 93 MET A CA 1
ATOM 659 C C . MET A 1 93 ? -8.969 -12.939 -15.023 1.00 94.69 93 MET A C 1
ATOM 661 O O . MET A 1 93 ? -9.737 -13.895 -14.961 1.00 94.69 93 MET A O 1
ATOM 665 N N . THR A 1 94 ? -9.222 -11.872 -15.783 1.00 92.62 94 THR A N 1
ATOM 666 C CA . THR A 1 94 ? -10.468 -11.690 -16.552 1.00 92.62 94 THR A CA 1
ATOM 667 C C . THR A 1 94 ? -10.289 -11.857 -18.060 1.00 92.62 94 THR A C 1
ATOM 669 O O . THR A 1 94 ? -11.282 -11.911 -18.783 1.00 92.62 94 THR A O 1
ATOM 672 N N . GLY A 1 95 ? -9.048 -11.896 -18.553 1.00 91.00 95 GLY A N 1
ATOM 673 C CA . GLY A 1 95 ? -8.725 -11.905 -19.983 1.00 91.00 95 GLY A CA 1
ATOM 674 C C . GLY A 1 95 ? -8.972 -10.565 -20.689 1.00 91.00 95 GLY A C 1
ATOM 675 O O . GLY A 1 95 ? -8.872 -10.486 -21.913 1.00 91.00 95 GLY A O 1
ATOM 676 N N . ARG A 1 96 ? -9.314 -9.507 -19.942 1.00 90.12 96 ARG A N 1
ATOM 677 C CA . ARG A 1 96 ? -9.527 -8.154 -20.473 1.00 90.12 96 ARG A CA 1
ATOM 678 C C . ARG A 1 96 ? -8.216 -7.366 -20.478 1.00 90.12 96 ARG A C 1
ATOM 680 O O . ARG A 1 96 ? -7.183 -7.841 -20.020 1.00 90.12 96 ARG A O 1
ATOM 687 N N . ARG A 1 97 ? -8.266 -6.161 -21.048 1.00 91.69 97 ARG A N 1
ATOM 688 C CA . ARG A 1 97 ? -7.183 -5.179 -20.970 1.00 91.69 97 ARG A CA 1
ATOM 689 C C . ARG A 1 97 ? -7.707 -3.855 -20.448 1.00 91.69 97 ARG A C 1
ATOM 691 O O . ARG A 1 97 ? -8.664 -3.305 -21.005 1.00 91.69 97 ARG A O 1
ATOM 698 N N . HIS A 1 98 ? -7.061 -3.337 -19.417 1.00 93.56 98 HIS A N 1
ATOM 699 C CA . HIS A 1 98 ? -7.308 -2.002 -18.906 1.00 93.56 98 HIS A CA 1
ATOM 700 C C . HIS A 1 98 ? -6.724 -0.937 -19.846 1.00 93.56 98 HIS A C 1
ATOM 702 O O . HIS A 1 98 ? -5.895 -1.203 -20.720 1.00 93.56 98 HIS A O 1
ATOM 708 N N . ARG A 1 99 ? -7.160 0.310 -19.654 1.00 95.31 99 ARG A N 1
ATOM 709 C CA . ARG A 1 99 ? -6.554 1.488 -20.285 1.00 95.31 99 ARG A CA 1
ATOM 710 C C . ARG A 1 99 ? -5.822 2.275 -19.207 1.00 95.31 99 ARG A C 1
ATOM 712 O O . ARG A 1 99 ? -6.478 2.924 -18.397 1.00 95.31 99 ARG A O 1
ATOM 719 N N . SER A 1 100 ? -4.490 2.245 -19.208 1.00 96.06 100 SER A N 1
ATOM 720 C CA . SER A 1 100 ? -3.666 2.842 -18.144 1.00 96.06 100 SER A CA 1
ATOM 721 C C . SER A 1 100 ? -3.930 4.339 -17.950 1.00 96.06 100 SER A C 1
ATOM 723 O O . SER A 1 100 ? -4.113 4.783 -16.825 1.00 96.06 100 SER A O 1
ATOM 725 N N . ASN A 1 101 ? -4.073 5.113 -19.034 1.00 96.69 101 ASN A N 1
ATOM 726 C CA . ASN A 1 101 ? -4.398 6.543 -18.929 1.00 96.69 101 ASN A CA 1
ATOM 727 C C . ASN A 1 101 ? -5.758 6.786 -18.255 1.00 96.69 101 ASN A C 1
ATOM 729 O O . ASN A 1 101 ? -5.892 7.713 -17.464 1.00 96.69 101 ASN A O 1
ATOM 733 N N . CYS A 1 102 ? -6.767 5.956 -18.548 1.00 95.81 102 CYS A N 1
ATOM 734 C CA . CYS A 1 102 ? -8.073 6.078 -17.901 1.00 95.81 102 CYS A CA 1
ATOM 735 C C . CYS A 1 102 ? -7.991 5.745 -16.408 1.00 95.81 102 CYS A C 1
ATOM 737 O O . CYS A 1 102 ? -8.622 6.433 -15.615 1.00 95.81 102 CYS A O 1
ATOM 739 N N . GLU A 1 103 ? -7.211 4.726 -16.041 1.00 94.44 103 GLU A N 1
ATOM 740 C CA . GLU A 1 103 ? -6.989 4.333 -14.647 1.00 94.44 103 GLU A CA 1
ATOM 741 C C . GLU A 1 103 ? -6.338 5.470 -13.845 1.00 94.44 103 GLU A C 1
ATOM 743 O O . GLU A 1 103 ? -6.850 5.866 -12.801 1.00 94.44 103 GLU A O 1
ATOM 748 N N . LEU A 1 104 ? -5.271 6.073 -14.380 1.00 96.38 104 LEU A N 1
ATOM 749 C CA . LEU A 1 104 ? -4.558 7.168 -13.716 1.00 96.38 104 LEU A CA 1
ATOM 750 C C . LEU A 1 104 ? -5.420 8.432 -13.572 1.00 96.38 104 LEU A C 1
ATOM 752 O O . LEU A 1 104 ? -5.425 9.060 -12.514 1.00 96.38 104 LEU A O 1
ATOM 756 N N . VAL A 1 105 ? -6.186 8.796 -14.607 1.00 97.38 105 VAL A N 1
ATOM 757 C CA . VAL A 1 105 ? -7.110 9.942 -14.536 1.00 97.38 105 VAL A CA 1
ATOM 758 C C . VAL A 1 105 ? -8.230 9.681 -13.525 1.00 97.38 105 VAL A C 1
ATOM 760 O O . VAL A 1 105 ? -8.557 10.569 -12.737 1.00 97.38 105 VAL A O 1
ATOM 763 N N . ALA A 1 106 ? -8.791 8.468 -13.498 1.00 95.12 106 ALA A N 1
ATOM 764 C CA . ALA A 1 106 ? -9.815 8.091 -12.527 1.00 95.12 106 ALA A CA 1
ATOM 765 C C . ALA A 1 106 ? -9.277 8.128 -11.088 1.00 95.12 106 ALA A C 1
ATOM 767 O O . ALA A 1 106 ? -9.947 8.654 -10.199 1.00 95.12 106 ALA A O 1
ATOM 768 N N . GLN A 1 107 ? -8.052 7.647 -10.860 1.00 96.19 107 GLN A N 1
ATOM 769 C CA . GLN A 1 107 ? -7.386 7.721 -9.561 1.00 96.19 107 GLN A CA 1
ATOM 770 C C . GLN A 1 107 ? -7.128 9.170 -9.123 1.00 96.19 107 GLN A C 1
ATOM 772 O O . GLN A 1 107 ? -7.329 9.502 -7.953 1.00 96.19 107 GLN A O 1
ATOM 777 N N . GLY A 1 108 ? -6.728 10.046 -10.048 1.00 96.62 108 GLY A N 1
ATOM 778 C CA . GLY A 1 108 ? -6.592 11.480 -9.783 1.00 96.62 108 GLY A CA 1
ATOM 779 C C . GLY A 1 108 ? -7.922 12.112 -9.362 1.00 96.62 108 GLY A C 1
ATOM 780 O O . GLY A 1 108 ? -7.994 12.770 -8.324 1.00 96.62 108 GLY A O 1
ATOM 781 N N . ALA A 1 109 ? -8.998 11.843 -10.108 1.00 96.69 109 ALA A N 1
ATOM 782 C CA . ALA A 1 109 ? -10.341 12.320 -9.774 1.00 96.69 109 ALA A CA 1
ATOM 783 C C . ALA A 1 109 ? -10.836 11.782 -8.417 1.00 96.69 109 ALA A C 1
ATOM 785 O O . ALA A 1 109 ? -11.416 12.533 -7.632 1.00 96.69 109 ALA A O 1
ATOM 786 N N . ALA A 1 110 ? -10.563 10.512 -8.105 1.00 95.62 110 ALA A N 1
ATOM 787 C CA . ALA A 1 110 ? -10.905 9.909 -6.819 1.00 95.62 110 ALA A CA 1
ATOM 788 C C . ALA A 1 110 ? -10.167 10.579 -5.648 1.00 95.62 110 ALA A C 1
ATOM 790 O O . ALA A 1 110 ? -10.769 10.816 -4.603 1.00 95.62 110 ALA A O 1
ATOM 791 N N . ASN A 1 111 ? -8.890 10.932 -5.824 1.00 95.94 111 ASN A N 1
ATOM 792 C CA . ASN A 1 111 ? -8.106 11.625 -4.801 1.00 95.94 111 ASN A CA 1
ATOM 793 C C . ASN A 1 111 ? -8.539 13.083 -4.605 1.00 95.94 111 ASN A C 1
ATOM 795 O O . ASN A 1 111 ? -8.624 13.531 -3.463 1.00 95.94 111 ASN A O 1
ATOM 799 N N . LEU A 1 112 ? -8.886 13.798 -5.683 1.00 94.56 112 LEU A N 1
ATOM 800 C CA . LEU A 1 112 ? -9.504 15.126 -5.581 1.00 94.56 112 LEU A CA 1
ATOM 801 C C . LEU A 1 112 ? -10.830 15.056 -4.814 1.00 94.56 112 LEU A C 1
ATOM 803 O O . LEU A 1 112 ? -11.055 15.848 -3.903 1.00 94.56 112 LEU A O 1
ATOM 807 N N . GLY A 1 113 ? -11.673 14.068 -5.134 1.00 94.69 113 GLY A N 1
ATOM 808 C CA . GLY A 1 113 ? -12.906 13.800 -4.398 1.00 94.69 113 GLY A CA 1
ATOM 809 C C . GLY A 1 113 ? -12.644 13.508 -2.920 1.00 94.69 113 GLY A C 1
ATOM 810 O O . GLY A 1 113 ? -13.232 14.158 -2.066 1.00 94.69 113 GLY A O 1
ATOM 811 N N . SER A 1 114 ? -11.722 12.591 -2.608 1.00 94.19 114 SER A N 1
ATOM 812 C CA . SER A 1 114 ? -11.343 12.241 -1.229 1.00 94.19 114 SER A CA 1
ATOM 813 C C . SER A 1 114 ? -10.910 13.473 -0.428 1.00 94.19 114 SER A C 1
ATOM 815 O O . SER A 1 114 ? -11.421 13.707 0.667 1.00 94.19 114 SER A O 1
ATOM 817 N N . ALA A 1 115 ? -10.042 14.312 -1.003 1.00 93.12 115 ALA A N 1
ATOM 818 C CA . ALA A 1 115 ? -9.522 15.509 -0.347 1.00 93.12 115 ALA A CA 1
ATOM 819 C C . ALA A 1 115 ? -10.622 16.518 0.029 1.00 93.12 115 ALA A C 1
ATOM 821 O O . ALA A 1 115 ? -10.556 17.112 1.104 1.00 93.12 115 ALA A O 1
ATOM 822 N N . LEU A 1 116 ? -11.658 16.674 -0.806 1.00 94.00 116 LEU A N 1
ATOM 823 C CA . LEU A 1 116 ? -12.783 17.573 -0.515 1.00 94.00 116 LEU A CA 1
ATOM 824 C C . LEU A 1 116 ? -13.572 17.154 0.730 1.00 94.00 116 LEU A C 1
ATOM 826 O O . LEU A 1 116 ? -14.129 18.007 1.409 1.00 94.00 116 LEU A O 1
ATOM 830 N N . PHE A 1 117 ? -13.608 15.864 1.055 1.00 92.38 117 PHE A N 1
ATOM 831 C CA . PHE A 1 117 ? -14.306 15.340 2.234 1.00 92.38 117 PHE A CA 1
ATOM 832 C C . PHE A 1 117 ? -13.365 15.114 3.432 1.00 92.38 117 PHE A C 1
ATOM 834 O O . PHE A 1 117 ? -13.722 14.397 4.366 1.00 92.38 117 PHE A O 1
ATOM 841 N N . GLY A 1 118 ? -12.156 15.692 3.410 1.00 89.56 118 GLY A N 1
ATOM 842 C CA . GLY A 1 118 ? -11.144 15.495 4.458 1.00 89.56 118 GLY A CA 1
ATOM 843 C C . GLY A 1 118 ? -10.546 14.084 4.477 1.00 89.56 118 GLY A C 1
ATOM 844 O O . GLY A 1 118 ? -10.001 13.648 5.491 1.00 89.56 118 GLY A O 1
ATOM 845 N N . GLY A 1 119 ? -10.684 13.348 3.374 1.00 90.56 119 GLY A N 1
ATOM 846 C CA . GLY A 1 119 ? -10.164 12.001 3.211 1.00 90.56 119 GLY A CA 1
ATOM 847 C C . GLY A 1 119 ? -8.656 11.965 2.963 1.00 90.56 119 GLY A C 1
ATOM 848 O O . GLY A 1 119 ? -8.018 12.958 2.613 1.00 90.56 119 GLY A O 1
ATOM 849 N N . PHE A 1 120 ? -8.080 10.779 3.145 1.00 91.69 120 PHE A N 1
ATOM 850 C CA . PHE A 1 120 ? -6.671 10.515 2.857 1.00 91.69 120 PHE A CA 1
ATOM 851 C C . PHE A 1 120 ? -6.474 10.095 1.391 1.00 91.69 120 PHE A C 1
ATOM 853 O O . PHE A 1 120 ? -7.443 9.839 0.670 1.00 91.69 120 PHE A O 1
ATOM 860 N N . CYS A 1 121 ? -5.218 10.002 0.952 1.00 92.31 121 CYS A N 1
ATOM 861 C CA . CYS A 1 121 ? -4.886 9.488 -0.376 1.00 92.31 121 CYS A CA 1
ATOM 862 C C . CYS A 1 121 ? -5.424 8.055 -0.563 1.00 92.31 121 CYS A C 1
ATOM 864 O O . CYS A 1 121 ? -5.300 7.213 0.332 1.00 92.31 121 CYS A O 1
ATOM 866 N N . VAL A 1 122 ? -6.018 7.786 -1.727 1.00 93.38 122 VAL A N 1
ATOM 867 C CA . VAL A 1 122 ? -6.605 6.497 -2.113 1.00 93.38 122 VAL A CA 1
ATOM 868 C C . VAL A 1 122 ? -5.897 5.898 -3.329 1.00 93.38 122 VAL A C 1
ATOM 870 O O . VAL A 1 122 ? -5.442 6.601 -4.235 1.00 93.38 122 VAL A O 1
ATOM 873 N N . SER A 1 123 ? -5.828 4.568 -3.357 1.00 94.00 123 SER A N 1
ATOM 874 C CA . SER A 1 123 ? -5.138 3.787 -4.385 1.00 94.00 123 SER A CA 1
ATOM 875 C C . SER A 1 123 ? -5.847 2.453 -4.637 1.00 94.00 123 SER A C 1
ATOM 877 O O . SER A 1 123 ? -6.644 1.984 -3.812 1.00 94.00 123 SER A O 1
ATOM 879 N N . GLY A 1 124 ? -5.555 1.836 -5.782 1.00 88.12 124 GLY A N 1
ATOM 880 C CA . GLY A 1 124 ? -5.947 0.463 -6.073 1.00 88.12 124 GLY A CA 1
ATOM 881 C C . GLY A 1 124 ? -5.258 -0.527 -5.130 1.00 88.12 124 GLY A C 1
ATOM 882 O O . GLY A 1 124 ? -4.141 -0.317 -4.674 1.00 88.12 124 GLY A O 1
ATOM 883 N N . THR A 1 125 ? -5.933 -1.632 -4.811 1.00 91.38 125 THR A N 1
ATOM 884 C CA . THR A 1 125 ? -5.359 -2.700 -3.977 1.00 91.38 125 THR A CA 1
ATOM 885 C C . THR A 1 125 ? -5.456 -4.040 -4.685 1.00 91.38 125 THR A C 1
ATOM 887 O O . THR A 1 125 ? -6.557 -4.541 -4.938 1.00 91.38 125 THR A O 1
ATOM 890 N N . ILE A 1 126 ? -4.300 -4.663 -4.936 1.00 90.38 126 ILE A N 1
ATOM 891 C CA . ILE A 1 126 ? -4.193 -5.932 -5.670 1.00 90.38 126 ILE A CA 1
ATOM 892 C C . ILE A 1 126 ? -5.026 -7.013 -4.978 1.00 90.38 126 ILE A C 1
ATOM 894 O O . ILE A 1 126 ? -5.858 -7.663 -5.605 1.00 90.38 126 ILE A O 1
ATOM 898 N N . ALA A 1 127 ? -4.863 -7.161 -3.660 1.00 89.00 127 ALA A N 1
ATOM 899 C CA . ALA A 1 127 ? -5.552 -8.187 -2.882 1.00 89.00 127 ALA A CA 1
ATOM 900 C C . ALA A 1 127 ? -7.083 -8.033 -2.913 1.00 89.00 127 ALA A C 1
ATOM 902 O O . ALA A 1 127 ? -7.800 -9.025 -3.071 1.00 89.00 127 ALA A O 1
ATOM 903 N N . ARG A 1 128 ? -7.599 -6.799 -2.798 1.00 91.19 128 ARG A N 1
ATOM 904 C CA . ARG A 1 128 ? -9.047 -6.539 -2.863 1.00 91.19 128 ARG A CA 1
ATOM 905 C C . ARG A 1 128 ? -9.582 -6.795 -4.262 1.00 91.19 128 ARG A C 1
ATOM 907 O O . ARG A 1 128 ? -10.596 -7.467 -4.397 1.00 91.19 128 ARG A O 1
ATOM 914 N N . THR A 1 129 ? -8.871 -6.330 -5.283 1.00 93.12 129 THR A N 1
ATOM 915 C CA . THR A 1 129 ? -9.237 -6.537 -6.687 1.00 93.12 129 THR A CA 1
ATOM 916 C C . THR A 1 129 ? -9.278 -8.026 -7.025 1.00 93.12 129 THR A C 1
ATOM 918 O O . THR A 1 129 ? -10.302 -8.518 -7.489 1.00 93.12 129 THR A O 1
ATOM 921 N N . ALA A 1 130 ? -8.226 -8.777 -6.692 1.00 91.56 130 ALA A N 1
ATOM 922 C CA . ALA A 1 130 ? -8.165 -10.218 -6.922 1.00 91.56 130 ALA A CA 1
ATOM 923 C C . ALA A 1 130 ? -9.264 -10.982 -6.166 1.00 91.56 130 ALA A C 1
ATOM 925 O O . ALA A 1 130 ? -9.882 -11.891 -6.719 1.00 91.56 130 ALA A O 1
ATOM 926 N N . THR A 1 131 ? -9.545 -10.607 -4.915 1.00 91.69 131 THR A N 1
ATOM 927 C CA . THR A 1 131 ? -10.650 -11.204 -4.147 1.00 91.69 131 THR A CA 1
ATOM 928 C C . THR A 1 131 ? -11.993 -10.900 -4.806 1.00 91.69 131 THR A C 1
ATOM 930 O O . THR A 1 131 ? -12.802 -11.802 -4.983 1.00 91.69 131 THR A O 1
ATOM 933 N N . ASN A 1 132 ? -12.210 -9.658 -5.237 1.00 94.19 132 ASN A N 1
ATOM 934 C CA . ASN A 1 132 ? -13.447 -9.235 -5.884 1.00 94.19 132 ASN A CA 1
ATOM 935 C C . ASN A 1 132 ? -13.696 -9.985 -7.205 1.00 94.19 132 ASN A C 1
ATOM 937 O O . ASN A 1 132 ? -14.797 -10.482 -7.433 1.00 94.19 132 ASN A O 1
ATOM 941 N N . VAL A 1 133 ? -12.661 -10.137 -8.043 1.00 94.06 133 VAL A N 1
ATOM 942 C CA . VAL A 1 133 ? -12.751 -10.912 -9.292 1.00 94.06 133 VAL A CA 1
ATOM 943 C C . VAL A 1 133 ? -13.016 -12.396 -9.013 1.00 94.06 133 VAL A C 1
ATOM 945 O O . VAL A 1 133 ? -13.873 -12.990 -9.661 1.00 94.06 133 VAL A O 1
ATOM 948 N N . ARG A 1 134 ? -12.350 -13.000 -8.016 1.00 92.81 134 ARG A N 1
ATOM 949 C CA . ARG A 1 134 ? -12.605 -14.401 -7.606 1.00 92.81 134 ARG A CA 1
ATOM 950 C C . ARG A 1 134 ? -14.029 -14.618 -7.097 1.00 92.81 134 ARG A C 1
ATOM 952 O O . ARG A 1 134 ? -14.560 -15.710 -7.262 1.00 92.81 134 ARG A O 1
ATOM 959 N N . SER A 1 135 ? -14.639 -13.587 -6.522 1.00 93.12 135 SER A N 1
ATOM 960 C CA . SER A 1 135 ? -16.041 -13.590 -6.095 1.00 93.12 135 SER A CA 1
ATOM 961 C C . SER A 1 135 ? -17.039 -13.352 -7.241 1.00 93.12 135 SER A C 1
ATOM 963 O O . SER A 1 135 ? -18.228 -13.203 -6.974 1.00 93.12 135 SER A O 1
ATOM 965 N N . GLY A 1 136 ? -16.590 -13.303 -8.502 1.00 92.94 136 GLY A N 1
ATOM 966 C CA . GLY A 1 136 ? -17.460 -13.166 -9.676 1.00 92.94 136 GLY A CA 1
ATOM 967 C C . GLY A 1 136 ? -17.852 -11.727 -10.023 1.00 92.94 136 GLY A C 1
ATOM 968 O O . GLY A 1 136 ? -18.835 -11.507 -10.729 1.00 92.94 136 GLY A O 1
ATOM 969 N N . ALA A 1 137 ? -17.128 -10.717 -9.533 1.00 92.81 137 ALA A N 1
ATOM 970 C CA . ALA A 1 137 ? -17.397 -9.338 -9.926 1.00 92.81 137 ALA A CA 1
ATOM 971 C C . ALA A 1 137 ? -16.934 -9.063 -11.370 1.00 92.81 137 ALA A C 1
ATOM 973 O O . ALA A 1 137 ? -15.771 -9.272 -11.710 1.00 92.81 137 ALA A O 1
ATOM 974 N N . HIS A 1 138 ? -17.830 -8.518 -12.201 1.00 87.19 138 HIS A N 1
ATOM 975 C CA . HIS A 1 138 ? -17.564 -8.229 -13.621 1.00 87.19 138 HIS A CA 1
ATOM 976 C C . HIS A 1 138 ? -17.719 -6.745 -14.012 1.00 87.19 138 HIS A C 1
ATOM 978 O O . HIS A 1 138 ? -17.523 -6.388 -15.176 1.00 87.19 138 HIS A O 1
ATOM 984 N N . GLY A 1 139 ? -18.046 -5.862 -13.061 1.00 89.38 139 GLY A N 1
ATOM 985 C CA . GLY A 1 139 ? -18.289 -4.440 -13.322 1.00 89.38 139 GLY A CA 1
ATOM 986 C C . GLY A 1 139 ? -18.123 -3.534 -12.092 1.00 89.38 139 GLY A C 1
ATOM 987 O O . GLY A 1 139 ? -17.867 -4.027 -10.990 1.00 89.38 139 GLY A O 1
ATOM 988 N N . PRO A 1 140 ? -18.296 -2.206 -12.259 1.00 90.25 140 PRO A N 1
ATOM 989 C CA . PRO A 1 140 ? -18.041 -1.212 -11.208 1.00 90.25 140 PRO A CA 1
ATOM 990 C C . PRO A 1 140 ? -19.027 -1.292 -10.032 1.00 90.25 140 PRO A C 1
ATOM 992 O O . PRO A 1 140 ? -18.716 -0.821 -8.939 1.00 90.25 140 PRO A O 1
ATOM 995 N N . GLY A 1 141 ? -20.188 -1.931 -10.227 1.00 94.75 141 GLY A N 1
ATOM 996 C CA . GLY A 1 141 ? -21.236 -2.047 -9.211 1.00 94.75 141 GLY A CA 1
ATOM 997 C C . GLY A 1 141 ? -20.758 -2.678 -7.901 1.00 94.75 141 GLY A C 1
ATOM 998 O O . GLY A 1 141 ? -21.159 -2.221 -6.837 1.00 94.75 141 GLY A O 1
ATOM 999 N N . SER A 1 142 ? -19.837 -3.651 -7.947 1.00 94.56 142 SER A N 1
ATOM 1000 C CA . SER A 1 142 ? -19.266 -4.241 -6.724 1.00 94.56 142 SER A CA 1
ATOM 1001 C C . SER A 1 142 ? -18.517 -3.200 -5.875 1.00 94.56 142 SER A C 1
ATOM 1003 O O . SER A 1 142 ? -18.702 -3.134 -4.661 1.00 94.56 142 SER A O 1
ATOM 1005 N N . GLY A 1 143 ? -17.730 -2.325 -6.511 1.00 92.62 143 GLY A N 1
ATOM 1006 C CA . GLY A 1 143 ? -17.020 -1.246 -5.817 1.00 92.62 143 GLY A CA 1
ATOM 1007 C C . GLY A 1 143 ? -17.970 -0.201 -5.227 1.00 92.62 143 GLY A C 1
ATOM 1008 O O . GLY A 1 143 ? -17.782 0.227 -4.090 1.00 92.62 143 GLY A O 1
ATOM 1009 N N . MET A 1 144 ? -19.029 0.157 -5.961 1.00 95.31 144 MET A N 1
ATOM 1010 C CA . MET A 1 144 ? -20.060 1.089 -5.480 1.00 95.31 144 MET A CA 1
ATOM 1011 C C . MET A 1 144 ? -20.807 0.527 -4.264 1.00 95.31 144 MET A C 1
ATOM 1013 O O . MET A 1 144 ? -20.986 1.227 -3.268 1.00 95.31 144 MET A O 1
ATOM 1017 N N . LEU A 1 145 ? -21.188 -0.752 -4.312 1.00 95.62 145 LEU A N 1
ATOM 1018 C CA . LEU A 1 145 ? -21.811 -1.438 -3.182 1.00 95.62 145 LEU A CA 1
ATOM 1019 C C . LEU A 1 145 ? -20.852 -1.542 -1.995 1.00 95.62 145 LEU A C 1
ATOM 1021 O O . LEU A 1 145 ? -21.266 -1.306 -0.867 1.00 95.62 145 LEU A O 1
ATOM 1025 N N . HIS A 1 146 ? -19.570 -1.833 -2.226 1.00 93.81 146 HIS A N 1
ATOM 1026 C CA . HIS A 1 146 ? -18.566 -1.865 -1.163 1.00 93.81 146 HIS A CA 1
ATOM 1027 C C . HIS A 1 146 ? -18.453 -0.519 -0.432 1.00 93.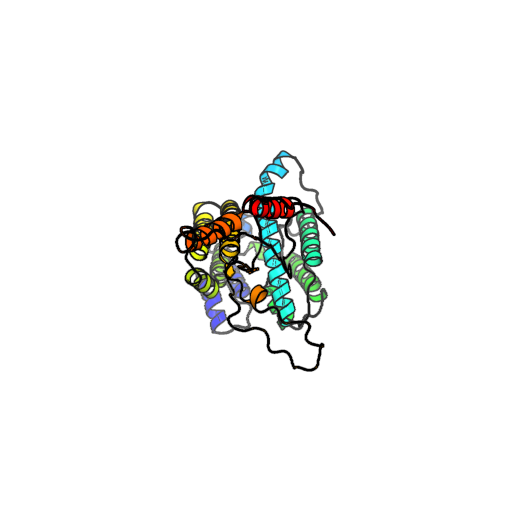81 146 HIS A C 1
ATOM 1029 O O . HIS A 1 146 ? -18.466 -0.498 0.799 1.00 93.81 146 HIS A O 1
ATOM 1035 N N . ALA A 1 147 ? -18.408 0.595 -1.168 1.00 93.44 147 ALA A N 1
ATOM 1036 C CA . ALA A 1 147 ? -18.401 1.934 -0.580 1.00 93.44 147 ALA A CA 1
ATOM 1037 C C . ALA A 1 147 ? -19.680 2.212 0.230 1.00 93.44 147 ALA A C 1
ATOM 1039 O O . ALA A 1 147 ? -19.598 2.706 1.354 1.00 93.44 147 ALA A O 1
ATOM 1040 N N . LEU A 1 148 ? -20.850 1.828 -0.296 1.00 94.62 148 LEU A N 1
ATOM 1041 C CA . LEU A 1 148 ? -22.129 1.963 0.405 1.00 94.62 148 LEU A CA 1
ATOM 1042 C C . LEU A 1 148 ? -22.178 1.128 1.695 1.00 94.62 148 LEU A C 1
ATOM 1044 O O . LEU A 1 148 ? -22.618 1.624 2.731 1.00 94.62 148 LEU A O 1
ATOM 1048 N N . PHE A 1 149 ? -21.698 -0.118 1.661 1.00 93.75 149 PHE A N 1
ATOM 1049 C CA . PHE A 1 149 ? -21.632 -0.979 2.843 1.00 93.75 149 PHE A CA 1
ATOM 1050 C C . PHE A 1 149 ? -20.680 -0.425 3.898 1.00 93.75 149 PHE A C 1
ATOM 1052 O O . PHE A 1 149 ? -21.025 -0.450 5.077 1.00 93.75 149 PHE A O 1
ATOM 1059 N N . ILE A 1 150 ? -19.516 0.099 3.498 1.00 90.94 150 ILE A N 1
ATOM 1060 C CA . ILE A 1 150 ? -18.601 0.769 4.431 1.00 90.94 150 ILE A CA 1
ATOM 1061 C C . ILE A 1 150 ? -19.289 1.977 5.061 1.00 90.94 150 ILE A C 1
ATOM 1063 O O . ILE A 1 150 ? -19.236 2.119 6.279 1.00 90.94 150 ILE A O 1
ATOM 1067 N N . LEU A 1 151 ? -19.964 2.809 4.265 1.00 89.50 151 LEU A N 1
ATOM 1068 C CA . LEU A 1 151 ? -20.659 3.988 4.775 1.00 89.50 151 LEU A CA 1
ATOM 1069 C C . LEU A 1 151 ? -21.745 3.612 5.793 1.00 89.50 151 LEU A C 1
ATOM 1071 O O . LEU A 1 151 ? -21.777 4.170 6.888 1.00 89.50 151 LEU A O 1
ATOM 1075 N N . LEU A 1 152 ? -22.597 2.637 5.466 1.00 89.62 152 LEU A N 1
ATOM 1076 C CA . LEU A 1 152 ? -23.643 2.161 6.372 1.00 89.62 152 LEU A CA 1
ATOM 1077 C C . LEU A 1 152 ? -23.047 1.537 7.640 1.00 89.62 152 LEU A C 1
ATOM 1079 O O . LEU A 1 152 ? -23.513 1.806 8.747 1.00 89.62 152 LEU A O 1
ATOM 1083 N N . PHE A 1 153 ? -21.996 0.731 7.487 1.00 87.06 153 PHE A N 1
ATOM 1084 C CA . PHE A 1 153 ? -21.312 0.122 8.620 1.00 87.06 153 PHE A CA 1
ATOM 1085 C C . PHE A 1 153 ? -20.689 1.185 9.520 1.00 87.06 153 PHE A C 1
ATOM 1087 O O . PHE A 1 153 ? -20.834 1.095 10.731 1.00 87.06 153 PHE A O 1
ATOM 1094 N N . MET A 1 154 ? -20.057 2.218 8.963 1.00 84.38 154 MET A N 1
ATOM 1095 C CA . MET A 1 154 ? -19.528 3.335 9.746 1.00 84.38 154 MET A CA 1
ATOM 1096 C C . MET A 1 154 ? -20.642 4.103 10.458 1.00 84.38 154 MET A C 1
ATOM 1098 O O . MET A 1 154 ? -20.499 4.376 11.644 1.00 84.38 154 MET A O 1
ATOM 1102 N N . ALA A 1 155 ? -21.766 4.381 9.795 1.00 83.25 155 ALA A N 1
ATOM 1103 C CA . ALA A 1 155 ? -22.890 5.091 10.409 1.00 83.25 155 ALA A CA 1
ATOM 1104 C C . ALA A 1 155 ? -23.466 4.350 11.632 1.00 83.25 155 ALA A C 1
ATOM 1106 O O . ALA A 1 155 ? -23.825 4.981 12.623 1.00 83.25 155 ALA A O 1
ATOM 1107 N N . VAL A 1 156 ? -23.517 3.014 11.588 1.00 84.88 156 VAL A N 1
ATOM 1108 C CA . VAL A 1 156 ? -24.058 2.187 12.683 1.00 84.88 156 VAL A CA 1
ATOM 1109 C C . VAL A 1 156 ? -22.992 1.824 13.721 1.00 84.88 156 VAL A C 1
ATOM 1111 O O . VAL A 1 156 ? -23.260 1.833 14.920 1.00 84.88 156 VAL A O 1
ATOM 1114 N N . ALA A 1 157 ? -21.777 1.490 13.283 1.00 83.75 157 ALA A N 1
ATOM 1115 C CA . ALA A 1 157 ? -20.710 0.964 14.132 1.00 83.75 157 ALA A CA 1
ATOM 1116 C C . ALA A 1 157 ? -19.746 2.037 14.664 1.00 83.75 157 ALA A C 1
ATOM 1118 O O . ALA A 1 157 ? -18.899 1.706 15.495 1.00 83.75 157 ALA A O 1
ATOM 1119 N N . ALA A 1 158 ? -19.856 3.306 14.249 1.00 81.94 158 ALA A N 1
ATOM 1120 C CA . ALA A 1 158 ? -19.028 4.395 14.782 1.00 81.94 158 ALA A CA 1
ATOM 1121 C C . ALA A 1 158 ? -19.020 4.464 16.325 1.00 81.94 158 ALA A C 1
ATOM 1123 O O . ALA A 1 158 ? -17.928 4.570 16.890 1.00 81.94 158 ALA A O 1
ATOM 1124 N N . PRO A 1 159 ? -20.158 4.309 17.040 1.00 84.19 159 PRO A N 1
ATOM 1125 C CA . PRO A 1 159 ? -20.148 4.275 18.505 1.00 84.19 159 PRO A CA 1
ATOM 1126 C C . PRO A 1 159 ? -19.379 3.072 19.067 1.00 84.19 159 PRO A C 1
ATOM 1128 O O . PRO A 1 159 ? -18.658 3.193 20.055 1.00 84.19 159 PRO A O 1
ATOM 1131 N N . LEU A 1 160 ? -19.480 1.909 18.415 1.00 87.44 160 LEU A N 1
ATOM 1132 C CA . LEU A 1 160 ? -18.763 0.696 18.821 1.00 87.44 160 LEU A CA 1
ATOM 1133 C C . LEU A 1 160 ? -17.252 0.835 18.616 1.00 87.44 160 LEU A C 1
ATOM 1135 O O . LEU A 1 160 ? -16.466 0.284 19.387 1.00 87.44 160 LEU A O 1
ATOM 1139 N N . ALA A 1 161 ? -16.831 1.601 17.610 1.00 86.75 161 ALA A N 1
ATOM 1140 C CA . ALA A 1 161 ? -15.421 1.812 17.323 1.00 86.75 161 ALA A CA 1
ATOM 1141 C C . ALA A 1 161 ? -14.675 2.511 18.473 1.00 86.75 161 ALA A C 1
ATOM 1143 O O . ALA A 1 161 ? -13.487 2.258 18.670 1.00 86.75 161 ALA A O 1
ATOM 1144 N N . ALA A 1 162 ? -15.366 3.311 19.293 1.00 89.75 162 ALA A N 1
ATOM 1145 C CA . ALA A 1 162 ? -14.780 3.948 20.472 1.00 89.75 162 ALA A CA 1
ATOM 1146 C C . ALA A 1 162 ? -14.221 2.935 21.492 1.00 89.75 162 ALA A C 1
ATOM 1148 O O . ALA A 1 162 ? -13.265 3.248 22.203 1.00 89.75 162 ALA A O 1
ATOM 1149 N N . TYR A 1 163 ? -14.753 1.711 21.529 1.00 92.25 163 TYR A N 1
ATOM 1150 C CA . TYR A 1 163 ? -14.307 0.651 22.439 1.00 92.25 163 TYR A CA 1
ATOM 1151 C C . TYR A 1 163 ? -13.089 -0.123 21.933 1.00 92.25 163 TYR A C 1
ATOM 1153 O O . TYR A 1 163 ? -12.543 -0.945 22.667 1.00 92.25 163 TYR A O 1
ATOM 1161 N N . ILE A 1 164 ? -12.640 0.117 20.698 1.00 94.31 164 ILE A N 1
ATOM 1162 C CA . ILE A 1 164 ? -11.529 -0.632 20.112 1.00 94.31 164 ILE A CA 1
ATOM 1163 C C . ILE A 1 164 ? -10.227 -0.291 20.856 1.00 94.31 164 ILE A C 1
ATOM 1165 O O . ILE A 1 164 ? -9.799 0.868 20.832 1.00 94.31 164 ILE A O 1
ATOM 1169 N N . PRO A 1 165 ? -9.551 -1.273 21.483 1.00 95.62 165 PRO A N 1
ATOM 1170 C CA . PRO A 1 165 ? -8.280 -1.040 22.155 1.00 95.62 165 PRO A CA 1
ATOM 1171 C C . PRO A 1 165 ? -7.159 -0.790 21.143 1.00 95.62 165 PRO A C 1
ATOM 1173 O O . PRO A 1 165 ? -7.001 -1.539 20.175 1.00 95.62 165 PRO A O 1
ATOM 1176 N N . LEU A 1 166 ? -6.297 0.193 21.402 1.00 95.44 166 LEU A N 1
ATOM 1177 C CA . LEU A 1 166 ? -5.149 0.491 20.534 1.00 95.44 166 LEU A CA 1
ATOM 1178 C C . LEU A 1 166 ? -4.159 -0.680 20.466 1.00 95.44 166 LEU A C 1
ATOM 1180 O O . LEU A 1 166 ? -3.557 -0.931 19.424 1.00 95.44 166 LEU A O 1
ATOM 1184 N N . ALA A 1 167 ? -4.048 -1.458 21.546 1.00 95.38 167 ALA A N 1
ATOM 1185 C CA . ALA A 1 167 ? -3.255 -2.685 21.569 1.00 95.38 167 ALA A CA 1
ATOM 1186 C C . ALA A 1 167 ? -3.772 -3.747 20.577 1.00 95.38 167 ALA A C 1
ATOM 1188 O O . ALA A 1 167 ? -2.977 -4.512 20.024 1.00 95.38 167 ALA A O 1
ATOM 1189 N N . ALA A 1 168 ? -5.087 -3.788 20.324 1.00 96.38 168 ALA A N 1
ATOM 1190 C CA . ALA A 1 168 ? -5.667 -4.683 19.329 1.00 96.38 168 ALA A CA 1
ATOM 1191 C C . ALA A 1 168 ? -5.306 -4.228 17.911 1.00 96.38 168 ALA A C 1
ATOM 1193 O O . ALA A 1 168 ? -4.860 -5.042 17.102 1.00 96.38 168 ALA A O 1
ATOM 1194 N N . LEU A 1 169 ? -5.403 -2.924 17.634 1.00 95.19 169 LEU A N 1
ATOM 1195 C CA . LEU A 1 169 ? -4.983 -2.352 16.352 1.00 95.19 169 LEU A CA 1
ATOM 1196 C C . LEU A 1 169 ? -3.498 -2.601 16.076 1.00 95.19 169 LEU A C 1
ATOM 1198 O O . LEU A 1 169 ? -3.157 -3.028 14.978 1.00 95.19 169 LEU A O 1
ATOM 1202 N N . ALA A 1 170 ? -2.626 -2.441 17.075 1.00 96.06 170 ALA A N 1
ATOM 1203 C CA . ALA A 1 170 ? -1.206 -2.767 16.939 1.00 96.06 170 ALA A CA 1
ATOM 1204 C C . ALA A 1 170 ? -0.985 -4.241 16.547 1.00 96.06 170 ALA A C 1
ATOM 1206 O O . ALA A 1 170 ? -0.172 -4.543 15.675 1.00 96.06 170 ALA A O 1
ATOM 1207 N N . GLY A 1 171 ? -1.747 -5.165 17.144 1.00 96.38 171 GLY A N 1
ATOM 1208 C CA . GLY A 1 171 ? -1.706 -6.583 16.781 1.00 96.38 171 GLY A CA 1
ATOM 1209 C C . GLY A 1 171 ? -2.171 -6.855 15.348 1.00 96.38 171 GLY A C 1
ATOM 1210 O O . GLY A 1 171 ? -1.531 -7.630 14.638 1.00 96.38 171 GLY A O 1
ATOM 1211 N N . VAL A 1 172 ? -3.252 -6.205 14.906 1.00 96.00 172 VAL A N 1
ATOM 1212 C CA . VAL A 1 172 ? -3.725 -6.289 13.515 1.00 96.00 172 VAL A CA 1
ATOM 1213 C C . VAL A 1 172 ? -2.658 -5.762 12.556 1.00 96.00 172 VAL A C 1
ATOM 1215 O O . VAL A 1 172 ? -2.298 -6.464 11.613 1.00 96.00 172 VAL A O 1
ATOM 1218 N N . LEU A 1 173 ? -2.104 -4.576 12.821 1.00 95.50 173 LEU A N 1
ATOM 1219 C CA . LEU A 1 173 ? -1.081 -3.950 11.981 1.00 95.50 173 LEU A CA 1
ATOM 1220 C C . LEU A 1 173 ? 0.188 -4.800 11.886 1.00 95.50 173 LEU A C 1
ATOM 1222 O O . LEU A 1 173 ? 0.728 -4.942 10.795 1.00 95.50 173 LEU A O 1
ATOM 1226 N N . ALA A 1 174 ? 0.622 -5.436 12.977 1.00 96.06 174 ALA A N 1
ATOM 1227 C CA . ALA A 1 174 ? 1.764 -6.351 12.948 1.00 96.06 174 ALA A CA 1
ATOM 1228 C C . ALA A 1 174 ? 1.521 -7.557 12.022 1.00 96.06 174 ALA A C 1
ATOM 1230 O O . ALA A 1 174 ? 2.399 -7.935 11.245 1.00 96.06 174 ALA A O 1
ATOM 1231 N N . VAL A 1 175 ? 0.320 -8.147 12.063 1.00 94.94 175 VAL A N 1
ATOM 1232 C CA . VAL A 1 175 ? -0.041 -9.267 11.177 1.00 94.94 175 VAL A CA 1
ATOM 1233 C C . VAL A 1 175 ? -0.150 -8.812 9.723 1.00 94.94 175 VAL A C 1
ATOM 1235 O O . VAL A 1 175 ? 0.313 -9.519 8.828 1.00 94.94 175 VAL A O 1
ATOM 1238 N N . VAL A 1 176 ? -0.753 -7.648 9.475 1.00 92.56 176 VAL A N 1
ATOM 1239 C CA . VAL A 1 176 ? -0.865 -7.075 8.127 1.00 92.56 176 VAL A CA 1
ATOM 1240 C C . VAL A 1 176 ? 0.523 -6.793 7.556 1.00 92.56 176 VAL A C 1
ATOM 1242 O O . VAL A 1 176 ? 0.825 -7.286 6.473 1.00 92.56 176 VAL A O 1
ATOM 1245 N N . ALA A 1 177 ? 1.391 -6.113 8.309 1.00 93.38 177 ALA A N 1
ATOM 1246 C CA . ALA A 1 177 ? 2.764 -5.824 7.903 1.00 93.38 177 ALA A CA 1
ATOM 1247 C C . ALA A 1 177 ? 3.536 -7.107 7.568 1.00 93.38 177 ALA A C 1
ATOM 1249 O O . ALA A 1 177 ? 4.169 -7.186 6.520 1.00 93.38 177 ALA A O 1
ATOM 1250 N N . TRP A 1 178 ?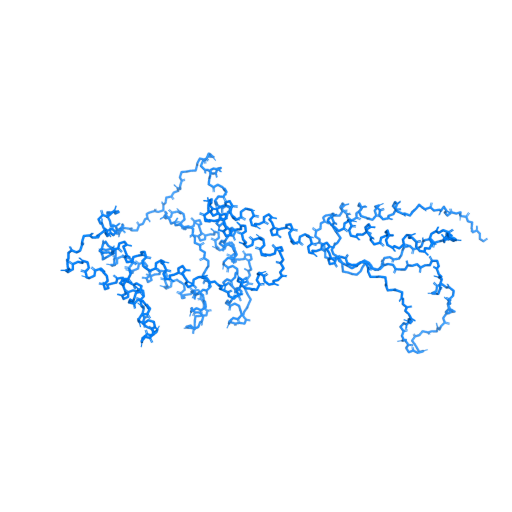 3.421 -8.148 8.399 1.00 94.12 178 TRP A N 1
ATOM 1251 C CA . TRP A 1 178 ? 4.067 -9.435 8.133 1.00 94.12 178 TRP A CA 1
ATOM 1252 C C . TRP A 1 178 ? 3.564 -10.108 6.851 1.00 94.12 178 TRP A C 1
ATOM 1254 O O . TRP A 1 178 ? 4.353 -10.684 6.103 1.00 94.12 178 TRP A O 1
ATOM 1264 N N . ASN A 1 179 ? 2.256 -10.043 6.587 1.00 89.56 179 ASN A N 1
ATOM 1265 C CA . ASN A 1 179 ? 1.663 -10.630 5.385 1.00 89.56 179 ASN A CA 1
ATOM 1266 C C . ASN A 1 179 ? 1.987 -9.839 4.107 1.00 89.56 179 ASN A C 1
ATOM 1268 O O . ASN A 1 179 ? 1.883 -10.413 3.030 1.00 89.56 179 ASN A O 1
ATOM 1272 N N . MET A 1 180 ? 2.366 -8.562 4.209 1.00 89.81 180 MET A N 1
ATOM 1273 C CA . MET A 1 180 ? 2.776 -7.744 3.059 1.00 89.81 180 MET A CA 1
ATOM 1274 C C . MET A 1 180 ? 4.232 -7.987 2.628 1.00 89.81 180 MET A C 1
ATOM 1276 O O . MET A 1 180 ? 4.650 -7.487 1.587 1.00 89.81 180 MET A O 1
ATOM 1280 N N . ILE A 1 181 ? 5.022 -8.746 3.399 1.00 92.19 181 ILE A N 1
ATOM 1281 C CA . ILE A 1 181 ? 6.411 -9.057 3.039 1.00 92.19 181 ILE A CA 1
ATOM 1282 C C . ILE A 1 181 ? 6.442 -10.124 1.936 1.00 92.19 181 ILE A C 1
ATOM 1284 O O . ILE A 1 181 ? 6.303 -11.323 2.194 1.00 92.19 181 ILE A O 1
ATOM 1288 N N . GLU A 1 182 ? 6.741 -9.692 0.713 1.00 90.06 182 GLU A N 1
ATOM 1289 C CA . GLU A 1 182 ? 6.927 -10.554 -0.459 1.00 90.06 182 GLU A CA 1
ATOM 1290 C C . GLU A 1 182 ? 8.334 -11.174 -0.495 1.00 90.06 182 GLU A C 1
ATOM 1292 O O . GLU A 1 182 ? 9.209 -10.805 -1.284 1.00 90.06 182 GLU A O 1
ATOM 1297 N N . LYS A 1 183 ? 8.569 -12.156 0.385 1.00 93.81 183 LYS A N 1
ATOM 1298 C CA . LYS A 1 183 ? 9.855 -12.879 0.493 1.00 93.81 183 LYS A CA 1
ATOM 1299 C C . LYS A 1 183 ? 10.368 -13.428 -0.850 1.00 93.81 183 LYS A C 1
ATOM 1301 O O . LYS A 1 183 ? 11.573 -13.317 -1.085 1.00 93.81 183 LYS A O 1
ATOM 1306 N N . PRO A 1 184 ? 9.524 -14.002 -1.736 1.00 92.94 184 PRO A N 1
ATOM 1307 C CA . PRO A 1 184 ? 9.991 -14.489 -3.031 1.00 92.94 184 PRO A CA 1
ATOM 1308 C C . PRO A 1 184 ? 10.521 -13.360 -3.918 1.00 92.94 184 PRO A C 1
ATOM 1310 O O . PRO A 1 184 ? 11.581 -13.517 -4.517 1.00 92.94 184 PRO A O 1
ATOM 1313 N N . ALA A 1 185 ? 9.838 -12.210 -3.955 1.00 90.50 185 ALA A N 1
ATOM 1314 C CA . ALA A 1 185 ? 10.268 -11.052 -4.736 1.00 90.50 185 ALA A CA 1
ATOM 1315 C C . ALA A 1 185 ? 11.608 -10.503 -4.226 1.00 90.50 185 ALA A C 1
ATOM 1317 O O . ALA A 1 185 ? 12.526 -10.289 -5.015 1.00 90.50 185 ALA A O 1
ATOM 1318 N N . ILE A 1 186 ? 11.761 -10.383 -2.903 1.00 94.06 186 ILE A N 1
ATOM 1319 C CA . ILE A 1 186 ? 13.033 -10.003 -2.267 1.00 94.06 186 ILE A CA 1
ATOM 1320 C C . ILE A 1 186 ? 14.150 -10.971 -2.676 1.00 94.06 186 ILE A C 1
ATOM 1322 O O . ILE A 1 186 ? 15.222 -10.545 -3.102 1.00 94.06 186 ILE A O 1
ATOM 1326 N N . ALA A 1 187 ? 13.895 -12.278 -2.593 1.00 94.56 187 ALA A N 1
ATOM 1327 C CA . ALA A 1 187 ? 14.881 -13.289 -2.950 1.00 94.56 187 ALA A CA 1
ATOM 1328 C C . ALA A 1 187 ? 15.268 -13.237 -4.438 1.00 94.56 187 ALA A C 1
ATOM 1330 O O . ALA A 1 187 ? 16.432 -13.461 -4.770 1.00 94.56 187 ALA A O 1
ATOM 1331 N N . ILE A 1 188 ? 14.319 -12.934 -5.328 1.00 94.38 188 ILE A N 1
ATOM 1332 C CA . ILE A 1 188 ? 14.577 -12.739 -6.760 1.00 94.38 188 ILE A CA 1
ATOM 1333 C C . ILE A 1 188 ? 15.451 -11.501 -6.980 1.00 94.38 188 ILE A C 1
ATOM 1335 O O . ILE A 1 188 ? 16.461 -11.608 -7.673 1.00 94.38 188 ILE A O 1
ATOM 1339 N N . LEU A 1 189 ? 15.124 -10.355 -6.372 1.00 91.94 189 LEU A N 1
ATOM 1340 C CA . LEU A 1 189 ? 15.905 -9.119 -6.523 1.00 91.94 189 LEU A CA 1
ATOM 1341 C C . LEU A 1 189 ? 17.351 -9.307 -6.054 1.00 91.94 189 LEU A C 1
ATOM 1343 O O . LEU A 1 189 ? 18.282 -8.995 -6.793 1.00 91.94 189 LEU A O 1
ATOM 1347 N N . VAL A 1 190 ? 17.542 -9.894 -4.870 1.00 94.19 190 VAL A N 1
ATOM 1348 C CA . VAL A 1 190 ? 18.880 -10.133 -4.306 1.00 94.19 190 VAL A CA 1
ATOM 1349 C C . VAL A 1 190 ? 19.706 -11.078 -5.186 1.00 94.19 190 VAL A C 1
ATOM 1351 O O . VAL A 1 190 ? 20.908 -10.880 -5.342 1.00 94.19 190 VAL A O 1
ATOM 1354 N N . ARG A 1 191 ? 19.074 -12.086 -5.801 1.00 93.62 191 ARG A N 1
ATOM 1355 C CA . ARG A 1 191 ? 19.749 -13.030 -6.712 1.00 93.62 191 ARG A CA 1
ATOM 1356 C C . ARG A 1 191 ? 19.942 -12.498 -8.133 1.00 93.62 191 ARG A C 1
ATOM 1358 O O . ARG A 1 191 ? 20.758 -13.051 -8.860 1.00 93.62 191 ARG A O 1
ATOM 1365 N N . SER A 1 192 ? 19.217 -11.453 -8.533 1.00 90.19 192 SER A N 1
ATOM 1366 C CA . SER A 1 192 ? 19.280 -10.897 -9.894 1.00 90.19 192 SER A CA 1
ATOM 1367 C C . SER A 1 192 ? 20.583 -10.143 -10.168 1.00 90.19 192 SER A C 1
ATOM 1369 O O . SER A 1 192 ? 21.007 -10.043 -11.317 1.00 90.19 192 SER A O 1
ATOM 1371 N N . GLY A 1 193 ? 21.226 -9.607 -9.129 1.00 90.50 193 GLY A N 1
ATOM 1372 C CA . GLY A 1 193 ? 22.526 -8.953 -9.229 1.00 90.50 193 GLY A CA 1
ATOM 1373 C C . GLY A 1 193 ? 22.736 -7.885 -8.160 1.00 90.50 193 GLY A C 1
ATOM 1374 O O . GLY A 1 193 ? 21.793 -7.421 -7.520 1.00 90.50 193 GLY A O 1
ATOM 1375 N N . TRP A 1 194 ? 23.990 -7.457 -8.009 1.00 90.31 194 TRP A N 1
ATOM 1376 C CA . TRP A 1 194 ? 24.398 -6.486 -6.990 1.00 90.31 194 TRP A CA 1
ATOM 1377 C C . TRP A 1 194 ? 23.644 -5.159 -7.092 1.00 90.31 194 TRP A C 1
ATOM 1379 O O . TRP A 1 194 ? 23.238 -4.628 -6.069 1.00 90.31 194 TRP A O 1
ATOM 1389 N N . GLY A 1 195 ? 23.382 -4.662 -8.307 1.00 92.25 195 GLY A N 1
ATOM 1390 C CA . GLY A 1 195 ? 22.633 -3.417 -8.503 1.00 92.25 195 GLY A CA 1
ATOM 1391 C C . GLY A 1 195 ? 21.241 -3.447 -7.861 1.00 92.25 195 GLY A C 1
ATOM 1392 O O . GLY A 1 195 ? 20.917 -2.573 -7.063 1.00 92.25 195 GLY A O 1
ATOM 1393 N N . GLU A 1 196 ? 20.441 -4.480 -8.144 1.00 93.56 196 GLU A N 1
ATOM 1394 C CA . GLU A 1 196 ? 19.085 -4.608 -7.581 1.00 93.56 196 GLU A CA 1
ATOM 1395 C C . GLU A 1 196 ? 19.111 -4.813 -6.067 1.00 93.56 196 GLU A C 1
ATOM 1397 O O . GLU A 1 196 ? 18.312 -4.219 -5.343 1.00 93.56 196 GLU A O 1
ATOM 1402 N N . ALA A 1 197 ? 20.065 -5.609 -5.576 1.00 94.88 197 ALA A N 1
ATOM 1403 C CA . ALA A 1 197 ? 20.264 -5.804 -4.146 1.00 94.88 197 ALA A CA 1
ATOM 1404 C C . ALA A 1 197 ? 20.617 -4.485 -3.435 1.00 94.88 197 ALA A C 1
ATOM 1406 O O . ALA A 1 197 ? 20.099 -4.219 -2.352 1.00 94.88 197 ALA A O 1
ATOM 1407 N N . THR A 1 198 ? 21.451 -3.635 -4.048 1.00 94.69 198 THR A N 1
ATOM 1408 C CA . THR A 1 198 ? 21.802 -2.313 -3.510 1.00 94.69 198 THR A CA 1
ATOM 1409 C C . THR A 1 198 ? 20.603 -1.374 -3.488 1.00 94.69 198 THR A C 1
ATOM 1411 O O . THR A 1 198 ? 20.391 -0.718 -2.472 1.00 94.69 198 THR A O 1
ATOM 1414 N N . VAL A 1 199 ? 19.792 -1.321 -4.551 1.00 95.75 199 VAL A N 1
ATOM 1415 C CA . VAL A 1 199 ? 18.572 -0.490 -4.567 1.00 95.75 199 VAL A CA 1
ATOM 1416 C C . VAL A 1 199 ? 17.593 -0.944 -3.492 1.00 95.75 199 VAL A C 1
ATOM 1418 O O . VAL A 1 199 ? 17.077 -0.115 -2.740 1.00 95.75 199 VAL A O 1
ATOM 1421 N N . LEU A 1 200 ? 17.386 -2.255 -3.361 1.00 95.62 200 LEU A N 1
ATOM 1422 C CA . LEU A 1 200 ? 16.542 -2.824 -2.315 1.00 95.62 200 LEU A CA 1
ATOM 1423 C C . LEU A 1 200 ? 17.063 -2.479 -0.912 1.00 95.62 200 LEU A C 1
ATOM 1425 O O . LEU A 1 200 ? 16.299 -2.013 -0.072 1.00 95.62 200 LEU A O 1
ATOM 1429 N N . ALA A 1 201 ? 18.355 -2.682 -0.651 1.00 96.12 201 ALA A N 1
ATOM 1430 C CA . ALA A 1 201 ? 18.946 -2.393 0.652 1.00 96.12 201 ALA A CA 1
ATOM 1431 C C . ALA A 1 201 ? 18.885 -0.895 0.981 1.00 96.12 201 ALA A C 1
ATOM 1433 O O . ALA A 1 201 ? 18.478 -0.526 2.080 1.00 96.12 201 ALA A O 1
ATOM 1434 N N . ALA A 1 202 ? 19.234 -0.029 0.026 1.00 96.38 202 ALA A N 1
ATOM 1435 C CA . ALA A 1 202 ? 19.195 1.418 0.203 1.00 96.38 202 ALA A CA 1
ATOM 1436 C C . ALA A 1 202 ? 17.776 1.904 0.522 1.00 96.38 202 ALA A C 1
ATOM 1438 O O . ALA A 1 202 ? 17.580 2.596 1.516 1.00 96.38 202 ALA A O 1
ATOM 1439 N N . THR A 1 203 ? 16.779 1.496 -0.268 1.00 95.94 203 THR A N 1
ATOM 1440 C CA . THR A 1 203 ? 15.374 1.877 -0.037 1.00 95.94 203 THR A CA 1
ATOM 1441 C C . THR A 1 203 ? 14.838 1.338 1.291 1.00 95.94 203 THR A C 1
ATOM 1443 O O . THR A 1 203 ? 14.178 2.073 2.027 1.00 95.94 203 THR A O 1
ATOM 1446 N N . PHE A 1 204 ? 15.174 0.097 1.652 1.00 95.94 204 PHE A N 1
ATOM 1447 C CA . PHE A 1 204 ? 14.787 -0.508 2.928 1.00 95.94 204 PHE A CA 1
ATOM 1448 C C . PHE A 1 204 ? 15.368 0.247 4.131 1.00 95.94 204 PHE A C 1
ATOM 1450 O O . PHE A 1 204 ? 14.626 0.654 5.026 1.00 95.94 204 PHE A O 1
ATOM 1457 N N . PHE A 1 205 ? 16.683 0.475 4.151 1.00 97.50 205 PHE A N 1
ATOM 1458 C CA . PHE A 1 205 ? 17.337 1.140 5.276 1.00 97.50 205 PHE A CA 1
ATOM 1459 C C . PHE A 1 205 ? 16.994 2.629 5.357 1.00 97.50 205 PHE A C 1
ATOM 1461 O O . PHE A 1 205 ? 16.808 3.131 6.464 1.00 97.50 205 PHE A O 1
ATOM 1468 N N . LEU A 1 206 ? 16.829 3.323 4.226 1.00 97.00 206 LEU A N 1
ATOM 1469 C CA . LEU A 1 206 ? 16.332 4.702 4.228 1.00 97.00 206 LEU A CA 1
ATOM 1470 C C . LEU A 1 206 ? 14.925 4.784 4.822 1.00 97.00 206 LEU A C 1
ATOM 1472 O O . LEU A 1 206 ? 14.685 5.633 5.670 1.00 97.00 206 LEU A O 1
ATOM 1476 N N . THR A 1 207 ? 14.026 3.860 4.473 1.00 95.56 207 THR A N 1
ATOM 1477 C CA . THR A 1 207 ? 12.663 3.857 5.034 1.00 95.56 207 THR A CA 1
ATOM 1478 C C . THR A 1 207 ? 12.667 3.668 6.556 1.00 95.56 207 THR A C 1
ATOM 1480 O O . THR A 1 207 ? 11.834 4.247 7.248 1.00 95.56 207 THR A O 1
ATOM 1483 N N . ILE A 1 208 ? 13.596 2.866 7.090 1.00 96.06 208 ILE A N 1
ATOM 1484 C CA . ILE A 1 208 ? 13.694 2.584 8.532 1.00 96.06 208 ILE A CA 1
ATOM 1485 C C . ILE A 1 208 ? 14.371 3.721 9.303 1.00 96.06 208 ILE A C 1
ATOM 1487 O O . ILE A 1 208 ? 13.922 4.063 10.395 1.00 96.06 208 ILE A O 1
ATOM 1491 N N . PHE A 1 209 ? 15.473 4.263 8.780 1.00 97.50 209 PHE A N 1
ATOM 1492 C CA . PHE A 1 209 ? 16.330 5.202 9.515 1.00 97.50 209 PHE A CA 1
ATOM 1493 C C . PHE A 1 209 ? 16.094 6.675 9.168 1.00 97.50 209 PHE A C 1
ATOM 1495 O O . PHE A 1 209 ? 16.563 7.546 9.901 1.00 97.50 209 PHE A O 1
ATOM 1502 N N . ARG A 1 210 ? 15.413 6.962 8.057 1.00 94.62 210 ARG A N 1
ATOM 1503 C CA . ARG A 1 210 ? 15.066 8.312 7.603 1.00 94.62 210 ARG A CA 1
ATOM 1504 C C . ARG A 1 210 ? 13.555 8.440 7.480 1.00 94.62 210 ARG A C 1
ATOM 1506 O O . ARG A 1 210 ? 12.868 8.514 8.495 1.00 94.62 210 ARG A O 1
ATOM 1513 N N . ASP A 1 211 ? 13.041 8.458 6.261 1.00 92.25 211 ASP A N 1
ATOM 1514 C CA . ASP A 1 211 ? 11.624 8.545 5.974 1.00 92.25 211 ASP A CA 1
ATOM 1515 C C . ASP A 1 211 ? 11.292 7.908 4.618 1.00 92.25 211 ASP A C 1
ATOM 1517 O O . ASP A 1 211 ? 12.151 7.667 3.764 1.00 92.25 211 ASP A O 1
ATOM 1521 N N . LEU A 1 212 ? 10.003 7.628 4.425 1.00 91.31 212 LEU A N 1
ATOM 1522 C CA . LEU A 1 212 ? 9.482 7.008 3.210 1.00 91.31 212 LEU A CA 1
ATOM 1523 C C . LEU A 1 212 ? 9.689 7.887 1.962 1.00 91.31 212 LEU A C 1
ATOM 1525 O O . LEU A 1 212 ? 9.924 7.355 0.878 1.00 91.31 212 LEU A O 1
ATOM 1529 N N . THR A 1 213 ? 9.611 9.213 2.093 1.00 88.56 213 THR A N 1
ATOM 1530 C CA . THR A 1 213 ? 9.731 10.152 0.965 1.00 88.56 213 THR A CA 1
ATOM 1531 C C . THR A 1 213 ? 11.158 10.149 0.429 1.00 88.56 213 THR A C 1
ATOM 1533 O O . THR A 1 213 ? 11.359 9.964 -0.773 1.00 88.56 213 THR A O 1
ATOM 1536 N N . GLU A 1 214 ? 12.156 10.279 1.314 1.00 90.56 214 GLU A N 1
ATOM 1537 C CA . GLU A 1 214 ? 13.577 10.198 0.943 1.00 90.56 214 GLU A CA 1
ATOM 1538 C C . GLU A 1 214 ? 13.894 8.839 0.296 1.00 90.56 214 GLU A C 1
ATOM 1540 O O . GLU A 1 214 ? 14.533 8.785 -0.760 1.00 90.56 214 GLU A O 1
ATOM 1545 N N . ALA A 1 215 ? 13.368 7.742 0.853 1.00 94.00 215 ALA A N 1
ATOM 1546 C CA . ALA A 1 215 ? 13.553 6.404 0.295 1.00 94.00 215 ALA A CA 1
ATOM 1547 C C . ALA A 1 215 ? 13.000 6.261 -1.135 1.00 94.00 215 ALA A C 1
ATOM 1549 O O . ALA A 1 215 ? 13.671 5.675 -1.988 1.00 94.00 215 ALA A O 1
ATOM 1550 N N . ILE A 1 216 ? 11.812 6.805 -1.424 1.00 91.56 216 ILE A N 1
ATOM 1551 C CA . ILE A 1 216 ? 11.206 6.760 -2.767 1.00 91.56 216 ILE A CA 1
ATOM 1552 C C . ILE A 1 216 ? 12.046 7.555 -3.772 1.00 91.56 216 ILE A C 1
ATOM 1554 O O . ILE A 1 216 ? 12.351 7.041 -4.851 1.00 91.56 216 ILE A O 1
ATOM 1558 N N . VAL A 1 217 ? 12.455 8.779 -3.421 1.00 90.00 217 VAL A N 1
ATOM 1559 C CA . VAL A 1 217 ? 13.252 9.644 -4.309 1.00 90.00 217 VAL A CA 1
ATOM 1560 C C . VAL A 1 217 ? 14.593 8.993 -4.644 1.00 90.00 217 VAL A C 1
ATOM 1562 O O . VAL A 1 217 ? 14.957 8.883 -5.819 1.00 90.00 217 VAL A O 1
ATOM 1565 N N . VAL A 1 218 ? 15.312 8.506 -3.630 1.00 92.94 218 VAL A N 1
ATOM 1566 C CA . VAL A 1 218 ? 16.607 7.842 -3.825 1.00 92.94 218 VAL A CA 1
ATOM 1567 C C . VAL A 1 218 ? 16.440 6.526 -4.585 1.00 92.94 218 VAL A C 1
ATOM 1569 O O . VAL A 1 218 ? 17.202 6.256 -5.513 1.00 92.94 218 VAL A O 1
ATOM 1572 N N . GLY A 1 219 ? 15.427 5.724 -4.250 1.00 93.88 219 GLY A N 1
ATOM 1573 C CA . GLY A 1 219 ? 15.132 4.470 -4.944 1.00 93.88 219 GLY A CA 1
ATOM 1574 C C . GLY A 1 219 ? 14.855 4.673 -6.431 1.00 93.88 219 GLY A C 1
ATOM 1575 O O . GLY A 1 219 ? 15.418 3.965 -7.267 1.00 93.88 219 GLY A O 1
ATOM 1576 N N . PHE A 1 220 ? 14.053 5.683 -6.770 1.00 91.06 220 PHE A N 1
ATOM 1577 C CA . PHE A 1 220 ? 13.770 6.048 -8.155 1.00 91.06 220 PHE A CA 1
ATOM 1578 C C . PHE A 1 220 ? 15.030 6.511 -8.898 1.00 91.06 220 PHE A C 1
ATOM 1580 O O . PHE A 1 220 ? 15.273 6.081 -10.030 1.00 91.06 220 PHE A O 1
ATOM 1587 N N . ALA A 1 221 ? 15.862 7.341 -8.263 1.00 92.31 221 ALA A N 1
ATOM 1588 C CA . ALA A 1 221 ? 17.117 7.805 -8.848 1.00 92.31 221 ALA A CA 1
ATOM 1589 C C . ALA A 1 221 ? 18.082 6.639 -9.124 1.00 92.31 221 ALA A C 1
ATOM 1591 O O . ALA A 1 221 ? 18.569 6.490 -10.247 1.00 92.31 221 ALA A O 1
ATOM 1592 N N . LEU A 1 222 ? 18.313 5.767 -8.137 1.00 94.81 222 LEU A N 1
ATOM 1593 C CA . LEU A 1 222 ? 19.191 4.606 -8.295 1.00 94.81 222 LEU A CA 1
ATOM 1594 C C . LEU A 1 222 ? 18.647 3.614 -9.334 1.00 94.81 222 LEU A C 1
ATOM 1596 O O . LEU A 1 222 ? 19.403 3.140 -10.182 1.00 94.81 222 LEU A O 1
ATOM 1600 N N . GLY A 1 223 ? 17.339 3.341 -9.317 1.00 92.56 223 GLY A N 1
ATOM 1601 C CA . GLY A 1 223 ? 16.683 2.488 -10.310 1.00 92.56 223 GLY A CA 1
ATOM 1602 C C . GLY A 1 223 ? 16.821 3.037 -11.733 1.00 92.56 223 GLY A C 1
ATOM 1603 O O . GLY A 1 223 ? 17.138 2.287 -12.657 1.00 92.56 223 GLY A O 1
ATOM 1604 N N . SER A 1 224 ? 16.684 4.354 -11.904 1.00 90.44 224 SER A N 1
ATOM 1605 C CA . SER A 1 224 ? 16.892 5.029 -13.192 1.00 90.44 224 SER A CA 1
ATOM 1606 C C . SER A 1 224 ? 18.334 4.881 -13.686 1.00 90.44 224 SER A C 1
ATOM 1608 O O . SER A 1 224 ? 18.562 4.567 -14.856 1.00 90.44 224 SER A O 1
ATOM 1610 N N . VAL A 1 225 ? 19.319 5.033 -12.794 1.00 92.38 225 VAL A N 1
ATOM 1611 C CA . VAL A 1 225 ? 20.738 4.819 -13.122 1.00 92.38 225 VAL A CA 1
ATOM 1612 C C . VAL A 1 225 ? 20.997 3.369 -13.537 1.00 92.38 225 VAL A C 1
ATOM 1614 O O . VAL A 1 225 ? 21.638 3.135 -14.564 1.00 92.38 225 VAL A O 1
ATOM 1617 N N . LEU A 1 226 ? 20.472 2.386 -12.797 1.00 89.56 226 LEU A N 1
ATOM 1618 C CA . LEU A 1 226 ? 20.616 0.971 -13.154 1.00 89.56 226 LEU A CA 1
ATOM 1619 C C . LEU A 1 226 ? 19.969 0.646 -14.498 1.00 89.56 226 LEU A C 1
ATOM 1621 O O . LEU A 1 226 ? 20.553 -0.086 -15.300 1.00 89.56 226 LEU A O 1
ATOM 1625 N N . PHE A 1 227 ? 18.789 1.201 -14.766 1.00 86.06 227 PHE A N 1
ATOM 1626 C CA . PHE A 1 227 ? 18.111 1.041 -16.046 1.00 86.06 227 PHE A CA 1
ATOM 1627 C C . PHE A 1 227 ? 18.967 1.573 -17.203 1.00 86.06 227 PHE A C 1
ATOM 1629 O O . PHE A 1 227 ? 19.187 0.862 -18.188 1.00 86.06 227 PHE A O 1
ATOM 1636 N N . ILE A 1 228 ? 19.530 2.775 -17.050 1.00 87.12 228 ILE A N 1
ATOM 1637 C CA . ILE A 1 228 ? 20.441 3.379 -18.032 1.00 87.12 228 ILE A CA 1
ATOM 1638 C C . ILE A 1 228 ? 21.677 2.498 -18.252 1.00 87.12 228 ILE A C 1
ATOM 1640 O O . ILE A 1 228 ? 22.042 2.219 -19.398 1.00 87.12 228 ILE A O 1
ATOM 1644 N N . GLN A 1 229 ? 22.304 2.016 -17.176 1.00 83.62 229 GLN A N 1
ATOM 1645 C CA . GLN A 1 229 ? 23.477 1.142 -17.264 1.00 83.62 229 GLN A CA 1
ATOM 1646 C C . GLN A 1 229 ? 23.162 -0.176 -17.985 1.00 83.62 229 GLN A C 1
ATOM 1648 O O . GLN A 1 229 ? 23.949 -0.625 -18.821 1.00 83.62 229 GLN A O 1
ATOM 1653 N N . ARG A 1 230 ? 22.011 -0.794 -17.699 1.00 81.75 230 ARG A N 1
ATOM 1654 C CA . ARG A 1 230 ? 21.565 -2.032 -18.362 1.00 81.75 230 ARG A CA 1
ATOM 1655 C C . ARG A 1 230 ? 21.329 -1.825 -19.853 1.00 81.75 230 ARG A C 1
ATOM 1657 O O . ARG A 1 230 ? 21.796 -2.625 -20.665 1.00 81.75 230 ARG A O 1
ATOM 1664 N N . MET A 1 231 ? 20.652 -0.739 -20.219 1.00 75.12 231 MET A N 1
ATOM 1665 C CA . MET A 1 231 ? 20.383 -0.418 -21.621 1.00 75.12 231 MET A CA 1
ATOM 1666 C C . MET A 1 231 ? 21.680 -0.118 -22.389 1.00 75.12 231 MET A C 1
ATOM 1668 O O . MET A 1 231 ? 21.862 -0.580 -23.516 1.00 75.12 231 MET A O 1
ATOM 1672 N N . SER A 1 232 ? 22.622 0.580 -21.750 1.00 77.56 232 SER A N 1
ATOM 1673 C CA . SER A 1 232 ? 23.948 0.856 -22.314 1.00 77.56 232 SER A CA 1
ATOM 1674 C C . SER A 1 232 ? 24.747 -0.427 -22.589 1.00 77.56 232 SER A C 1
ATOM 1676 O O . SER A 1 232 ? 25.300 -0.580 -23.676 1.00 77.56 232 SER A O 1
ATOM 1678 N N . LYS A 1 233 ? 24.742 -1.396 -21.662 1.00 70.38 233 LYS A N 1
ATOM 1679 C CA . LYS A 1 233 ? 25.420 -2.698 -21.841 1.00 70.38 233 LYS A CA 1
ATOM 1680 C C . LYS A 1 233 ? 24.763 -3.603 -22.886 1.00 70.38 233 LYS A C 1
ATOM 1682 O O . LYS A 1 233 ? 25.440 -4.432 -23.480 1.00 70.38 233 LYS A O 1
ATOM 1687 N N . THR A 1 234 ? 23.459 -3.447 -23.114 1.00 62.44 234 THR A N 1
ATOM 1688 C CA . THR A 1 234 ? 22.716 -4.216 -24.131 1.00 62.44 234 THR A CA 1
ATOM 1689 C C . THR A 1 234 ? 22.964 -3.682 -25.548 1.00 62.44 234 THR A C 1
ATOM 1691 O O . THR A 1 234 ? 22.653 -4.352 -26.530 1.00 62.44 234 THR A O 1
ATOM 1694 N N . THR A 1 235 ? 23.568 -2.495 -25.676 1.00 54.50 235 THR A N 1
ATOM 1695 C CA . THR A 1 235 ? 24.015 -1.958 -26.965 1.00 54.50 235 THR A CA 1
ATOM 1696 C C . THR A 1 235 ? 25.309 -2.659 -27.375 1.00 54.50 235 THR A C 1
ATOM 1698 O O . THR A 1 235 ? 26.409 -2.162 -27.145 1.00 54.50 235 THR A O 1
ATOM 1701 N N . ALA A 1 236 ? 25.174 -3.856 -27.942 1.00 50.81 236 ALA A N 1
ATOM 1702 C CA . ALA A 1 236 ? 26.289 -4.628 -28.468 1.00 50.81 236 ALA A CA 1
ATOM 1703 C C . ALA A 1 236 ? 26.524 -4.269 -29.942 1.00 50.81 236 ALA A C 1
ATOM 1705 O O . ALA A 1 236 ? 25.621 -4.339 -30.783 1.00 50.81 236 ALA A O 1
ATOM 1706 N N . ILE A 1 237 ? 27.763 -3.902 -30.267 1.00 50.03 237 ILE A N 1
ATOM 1707 C CA . ILE A 1 237 ? 28.243 -3.863 -31.648 1.00 50.03 237 ILE A CA 1
ATOM 1708 C C . ILE A 1 237 ? 28.534 -5.314 -32.022 1.00 50.03 237 ILE A C 1
ATOM 1710 O O . ILE A 1 237 ? 29.514 -5.892 -31.564 1.00 50.03 237 ILE A O 1
ATOM 1714 N N . SER A 1 238 ? 27.645 -5.931 -32.796 1.00 44.00 238 SER A N 1
ATOM 1715 C CA . SER A 1 238 ? 27.874 -7.283 -33.300 1.00 44.00 238 SER A CA 1
ATOM 1716 C C . SER A 1 238 ? 28.513 -7.168 -34.680 1.00 44.00 238 SER A C 1
ATOM 1718 O O . SER A 1 238 ? 27.865 -6.743 -35.641 1.00 44.00 238 SER A O 1
ATOM 1720 N N . THR A 1 239 ? 29.798 -7.505 -34.776 1.00 40.59 239 THR A N 1
ATOM 1721 C CA . THR A 1 239 ? 30.504 -7.641 -36.052 1.00 40.59 239 THR A CA 1
ATOM 1722 C C . THR A 1 239 ? 30.100 -8.979 -36.654 1.00 40.59 239 THR A C 1
ATOM 1724 O O . THR A 1 239 ? 30.716 -10.007 -36.392 1.00 40.59 239 THR A O 1
ATOM 1727 N N . GLN A 1 240 ? 29.010 -9.001 -37.417 1.00 41.34 240 GLN A N 1
ATOM 1728 C CA . GLN A 1 240 ? 28.758 -10.142 -38.288 1.00 41.34 240 GLN A CA 1
ATOM 1729 C C . GLN A 1 240 ? 29.571 -9.942 -39.559 1.00 41.34 240 GLN A C 1
ATOM 1731 O O . GLN A 1 240 ? 29.113 -9.289 -40.492 1.00 41.34 240 GLN A O 1
ATOM 1736 N N . THR A 1 241 ? 30.774 -10.511 -39.596 1.00 45.16 241 THR A N 1
ATOM 1737 C CA . THR A 1 241 ? 31.361 -10.917 -40.873 1.00 45.16 241 THR A CA 1
ATOM 1738 C C . THR A 1 241 ? 30.445 -12.021 -41.408 1.00 45.16 241 THR A C 1
ATOM 1740 O O . THR A 1 241 ? 30.293 -13.040 -40.726 1.00 45.16 241 THR A O 1
ATOM 1743 N N . PRO A 1 242 ? 29.754 -11.849 -42.546 1.00 42.47 242 PRO A N 1
ATOM 1744 C CA . PRO A 1 242 ? 28.977 -12.940 -43.111 1.00 42.47 242 PRO A CA 1
ATOM 1745 C C . PRO A 1 242 ? 29.981 -14.012 -43.541 1.00 42.47 242 PRO A C 1
ATOM 1747 O O . PRO A 1 242 ? 30.727 -13.802 -44.488 1.00 42.47 242 PRO A O 1
ATOM 1750 N N . LEU A 1 243 ? 30.050 -15.137 -42.825 1.00 49.75 243 LEU A N 1
ATOM 1751 C CA . LEU A 1 243 ? 30.902 -16.260 -43.235 1.00 49.75 243 LEU A CA 1
ATOM 1752 C C . LEU A 1 243 ? 30.336 -16.984 -44.468 1.00 49.75 243 LEU A C 1
ATOM 1754 O O . LEU A 1 243 ? 31.079 -17.693 -45.133 1.00 49.75 243 LEU A O 1
ATOM 1758 N N . VAL A 1 244 ? 29.050 -16.794 -44.795 1.00 47.22 244 VAL A N 1
ATOM 1759 C CA . VAL A 1 244 ? 28.399 -17.348 -45.991 1.00 47.22 244 VAL A CA 1
ATOM 1760 C C . VAL A 1 244 ? 27.252 -16.418 -46.422 1.00 47.22 244 VAL A C 1
ATOM 1762 O O . VAL A 1 244 ? 26.491 -15.940 -45.574 1.00 47.22 244 VAL A O 1
ATOM 1765 N N . GLY A 1 245 ? 27.135 -16.134 -47.724 1.00 52.28 245 GLY A N 1
ATOM 1766 C CA . GLY A 1 245 ? 26.002 -15.401 -48.306 1.00 52.28 245 GLY A CA 1
ATOM 1767 C C . GLY A 1 245 ? 24.668 -16.137 -48.112 1.00 52.28 245 GLY A C 1
ATOM 1768 O O . GLY A 1 245 ? 24.643 -17.338 -47.861 1.00 52.28 245 GLY A O 1
ATOM 1769 N N . ARG A 1 246 ? 23.539 -15.419 -48.193 1.00 51.69 246 ARG A N 1
ATOM 1770 C CA . ARG A 1 246 ? 22.211 -16.054 -48.150 1.00 51.69 246 ARG A CA 1
ATOM 1771 C C . ARG A 1 246 ? 22.024 -16.955 -49.368 1.00 51.69 246 ARG A C 1
ATOM 1773 O O . ARG A 1 246 ? 22.242 -16.503 -50.485 1.00 51.69 246 ARG A O 1
ATOM 1780 N N . ASP A 1 247 ? 21.581 -18.181 -49.119 1.00 49.81 247 ASP A N 1
ATOM 1781 C CA . ASP A 1 247 ? 21.183 -19.128 -50.156 1.00 49.81 247 ASP A CA 1
ATOM 1782 C C . ASP A 1 247 ? 19.847 -18.675 -50.773 1.00 49.81 247 ASP A C 1
ATOM 1784 O O . ASP A 1 247 ? 18.808 -18.664 -50.104 1.00 49.81 247 ASP A O 1
ATOM 1788 N N . GLU A 1 248 ? 19.898 -18.210 -52.021 1.00 53.97 248 GLU A N 1
ATOM 1789 C CA . GLU A 1 248 ? 18.739 -17.837 -52.834 1.00 53.97 248 GLU A CA 1
ATOM 1790 C C . GLU A 1 248 ? 18.633 -18.806 -54.015 1.00 53.97 248 GLU A C 1
ATOM 1792 O O . GLU A 1 248 ? 19.620 -19.087 -54.691 1.00 53.97 248 GLU A O 1
ATOM 1797 N N . ALA A 1 249 ? 17.422 -19.300 -54.286 1.00 53.75 249 ALA A N 1
ATOM 1798 C CA . ALA A 1 249 ? 17.181 -20.212 -55.396 1.00 53.75 249 ALA A CA 1
ATOM 1799 C C . ALA A 1 249 ? 17.506 -19.542 -56.744 1.00 53.75 249 ALA A C 1
ATOM 1801 O O . ALA A 1 249 ? 17.008 -18.453 -57.041 1.00 53.75 249 ALA A O 1
ATOM 1802 N N . ASP A 1 250 ? 18.273 -20.248 -57.579 1.00 55.00 250 ASP A N 1
ATOM 1803 C CA . ASP A 1 250 ? 18.907 -19.800 -58.833 1.00 55.00 250 ASP A CA 1
ATOM 1804 C C . ASP A 1 250 ? 17.985 -19.171 -59.907 1.00 55.00 250 ASP A C 1
ATOM 1806 O O . ASP A 1 250 ? 18.463 -18.743 -60.956 1.00 55.00 250 ASP A O 1
ATOM 1810 N N . GLY A 1 251 ? 16.667 -19.124 -59.690 1.00 55.75 251 GLY A N 1
ATOM 1811 C CA . GLY A 1 251 ? 15.666 -18.759 -60.698 1.00 55.75 251 GLY A CA 1
ATOM 1812 C C . GLY A 1 251 ? 15.023 -17.373 -60.571 1.00 55.75 251 GLY A C 1
ATOM 1813 O O . GLY A 1 251 ? 14.216 -17.026 -61.430 1.00 55.75 251 GLY A O 1
ATOM 1814 N N . ALA A 1 252 ? 15.308 -16.582 -59.529 1.00 53.12 252 ALA A N 1
ATOM 1815 C CA . ALA A 1 252 ? 14.544 -15.351 -59.267 1.00 53.12 252 ALA A CA 1
ATOM 1816 C C . ALA A 1 252 ? 15.037 -14.104 -60.034 1.00 53.12 252 ALA A C 1
ATOM 1818 O O . ALA A 1 252 ? 14.236 -13.213 -60.319 1.00 53.12 252 ALA A O 1
ATOM 1819 N N . HIS A 1 253 ? 16.318 -14.039 -60.418 1.00 46.16 253 HIS A N 1
ATOM 1820 C CA . HIS A 1 253 ? 16.895 -12.914 -61.164 1.00 46.16 253 HIS A CA 1
ATOM 1821 C C . HIS A 1 253 ? 17.999 -13.392 -62.127 1.00 46.16 253 HIS A C 1
ATOM 1823 O O . HIS A 1 253 ? 18.797 -14.246 -61.741 1.00 46.16 253 HIS A O 1
ATOM 1829 N N . PRO A 1 254 ? 18.113 -12.840 -63.356 1.00 47.88 254 PRO A N 1
ATOM 1830 C CA . PRO A 1 254 ? 19.304 -13.035 -64.176 1.00 47.88 254 PRO A CA 1
ATOM 1831 C C . PRO A 1 254 ? 20.500 -12.511 -63.382 1.00 47.88 254 PRO A C 1
ATOM 1833 O O . PRO A 1 254 ? 20.514 -11.338 -63.005 1.00 47.88 254 PRO A O 1
ATOM 1836 N N . ARG A 1 255 ? 21.475 -13.377 -63.090 1.00 46.03 255 ARG A N 1
ATOM 1837 C CA . ARG A 1 255 ? 22.728 -12.998 -62.432 1.00 46.03 255 ARG A CA 1
ATOM 1838 C C . ARG A 1 255 ? 23.429 -11.934 -63.287 1.00 46.03 255 ARG A C 1
ATOM 1840 O O . ARG A 1 255 ? 24.142 -12.263 -64.230 1.00 46.03 255 ARG A O 1
ATOM 1847 N N . GLY A 1 256 ? 23.226 -10.653 -62.973 1.00 50.25 256 GLY A N 1
ATOM 1848 C CA . GLY A 1 256 ? 24.249 -9.645 -63.243 1.00 50.25 256 GLY A CA 1
ATOM 1849 C C . GLY A 1 256 ? 25.530 -10.098 -62.544 1.00 50.25 256 GLY A C 1
ATOM 1850 O O . GLY A 1 256 ? 25.431 -10.744 -61.500 1.00 50.25 256 GLY A O 1
ATOM 1851 N N . SER A 1 257 ? 26.696 -9.842 -63.147 1.00 41.62 257 SER A N 1
ATOM 1852 C CA . SER A 1 257 ? 27.997 -10.316 -62.656 1.00 41.62 257 SER A CA 1
ATOM 1853 C C . SER A 1 257 ? 28.079 -10.182 -61.137 1.00 41.62 257 SER A C 1
ATOM 1855 O O . SER A 1 257 ? 28.065 -9.072 -60.602 1.00 41.62 257 SER A O 1
ATOM 1857 N N . TYR A 1 258 ? 28.095 -11.325 -60.455 1.00 45.56 258 TYR A N 1
ATOM 1858 C CA . TYR A 1 258 ? 28.361 -11.388 -59.032 1.00 45.56 258 TYR A CA 1
ATOM 1859 C C . TYR A 1 258 ? 29.798 -10.905 -58.846 1.00 45.56 258 TYR A C 1
ATOM 1861 O O . TYR A 1 258 ? 30.740 -11.584 -59.243 1.00 45.56 258 TYR A O 1
ATOM 1869 N N . ASP A 1 259 ? 29.941 -9.676 -58.358 1.00 47.78 259 ASP A N 1
ATOM 1870 C CA . ASP A 1 259 ? 31.238 -9.062 -58.115 1.00 47.78 259 ASP A CA 1
ATOM 1871 C C . ASP A 1 259 ? 31.766 -9.573 -56.768 1.00 47.78 259 ASP A C 1
ATOM 1873 O O . ASP A 1 259 ? 31.525 -8.986 -55.705 1.00 47.78 259 ASP A O 1
ATOM 1877 N N . GLU A 1 260 ? 32.407 -10.744 -56.816 1.00 44.56 260 GLU A N 1
ATOM 1878 C CA . GLU A 1 260 ? 33.054 -11.393 -55.671 1.00 44.56 260 GLU A CA 1
ATOM 1879 C C . GLU A 1 260 ? 34.042 -10.451 -54.972 1.00 44.56 260 GLU A C 1
ATOM 1881 O O . GLU A 1 260 ? 34.133 -10.475 -53.744 1.00 44.56 260 GLU A O 1
ATOM 1886 N N . GLU A 1 261 ? 34.701 -9.551 -55.712 1.00 45.59 261 GLU A N 1
ATOM 1887 C CA . GLU A 1 261 ? 35.652 -8.588 -55.151 1.00 45.59 261 GLU A CA 1
ATOM 1888 C C . GLU A 1 261 ? 34.979 -7.579 -54.218 1.00 45.59 261 GLU A C 1
ATOM 1890 O O . GLU A 1 261 ? 35.568 -7.198 -53.209 1.00 45.59 261 GLU A O 1
ATOM 1895 N N . ALA A 1 262 ? 33.736 -7.170 -54.490 1.00 48.62 262 ALA A N 1
ATOM 1896 C CA . ALA A 1 262 ? 33.019 -6.205 -53.655 1.00 48.62 262 ALA A CA 1
ATOM 1897 C C . ALA A 1 262 ? 32.447 -6.831 -52.370 1.00 48.62 262 ALA A C 1
ATOM 1899 O O . ALA A 1 262 ? 32.359 -6.156 -51.341 1.00 48.62 262 ALA A O 1
ATOM 1900 N N . ALA A 1 263 ? 32.052 -8.108 -52.422 1.00 47.41 263 ALA A N 1
ATOM 1901 C CA . ALA A 1 263 ? 31.504 -8.843 -51.279 1.00 47.41 263 ALA A CA 1
ATOM 1902 C C . ALA A 1 263 ? 32.593 -9.460 -50.381 1.00 47.41 263 ALA A C 1
ATOM 1904 O O . ALA A 1 263 ? 32.369 -9.609 -49.179 1.00 47.41 263 ALA A O 1
ATOM 1905 N N . ALA A 1 264 ? 33.763 -9.778 -50.946 1.00 47.09 264 ALA A N 1
ATOM 1906 C CA . ALA A 1 264 ? 34.925 -10.317 -50.241 1.00 47.09 264 ALA A CA 1
ATOM 1907 C C . ALA A 1 264 ? 36.012 -9.265 -49.947 1.00 47.09 264 ALA A C 1
ATOM 1909 O O . ALA A 1 264 ? 37.084 -9.632 -49.467 1.00 47.09 264 ALA A O 1
ATOM 1910 N N . ASN A 1 265 ? 35.758 -7.975 -50.214 1.00 48.19 265 ASN A N 1
ATOM 1911 C CA . ASN A 1 265 ? 36.747 -6.918 -50.015 1.00 48.19 265 ASN A CA 1
ATOM 1912 C C . ASN A 1 265 ? 37.188 -6.848 -48.536 1.00 48.19 265 ASN A C 1
ATOM 1914 O O . ASN A 1 265 ? 36.384 -6.444 -47.686 1.00 48.19 265 ASN A O 1
ATOM 1918 N N . PRO A 1 266 ? 38.459 -7.154 -48.206 1.00 51.59 266 PRO A N 1
ATOM 1919 C CA . PRO A 1 266 ? 38.978 -7.027 -46.844 1.00 51.59 266 PRO A CA 1
ATOM 1920 C C . PRO A 1 266 ? 38.913 -5.587 -46.312 1.00 51.59 266 PRO A C 1
ATOM 1922 O O . PRO A 1 266 ? 38.979 -5.381 -45.099 1.00 51.59 266 PRO A O 1
ATOM 1925 N N . GLU A 1 267 ? 38.771 -4.596 -47.201 1.00 43.94 267 GLU A N 1
ATOM 1926 C CA . GLU A 1 267 ? 38.646 -3.178 -46.860 1.00 43.94 267 GLU A CA 1
ATOM 1927 C C . GLU A 1 267 ? 37.238 -2.770 -46.386 1.00 43.94 267 GLU A C 1
ATOM 1929 O O . GLU A 1 267 ? 37.073 -1.669 -45.852 1.00 43.94 267 GLU A O 1
ATOM 1934 N N . VAL A 1 268 ? 36.209 -3.616 -46.549 1.00 47.12 268 VAL A N 1
ATOM 1935 C CA . VAL A 1 268 ? 34.819 -3.258 -46.216 1.00 47.12 268 VAL A CA 1
ATOM 1936 C C . VAL A 1 268 ? 34.324 -4.038 -44.999 1.00 47.12 268 VAL A C 1
ATOM 1938 O O . VAL A 1 268 ? 33.871 -5.175 -45.090 1.00 47.12 268 VAL A O 1
ATOM 1941 N N . VAL A 1 269 ? 34.336 -3.384 -43.834 1.00 50.12 269 VAL A N 1
ATOM 1942 C CA . VAL A 1 269 ? 33.748 -3.925 -42.599 1.00 50.12 269 VAL A CA 1
ATOM 1943 C C . VAL A 1 269 ? 32.354 -3.337 -42.376 1.00 50.12 269 VAL A C 1
ATOM 1945 O O . VAL A 1 269 ? 32.191 -2.128 -42.197 1.00 50.12 269 VAL A O 1
ATOM 1948 N N . VAL A 1 270 ? 31.330 -4.194 -42.358 1.00 53.03 270 VAL A N 1
ATOM 1949 C CA . VAL A 1 270 ? 29.942 -3.793 -42.082 1.00 53.03 270 VAL A CA 1
ATOM 1950 C C . VAL A 1 270 ? 29.634 -3.962 -40.593 1.00 53.03 270 VAL A C 1
ATOM 1952 O O . VAL A 1 270 ? 29.506 -5.076 -40.092 1.00 53.03 270 VAL A O 1
ATOM 1955 N N . TYR A 1 271 ? 29.455 -2.846 -39.882 1.00 52.41 271 TYR A N 1
ATOM 1956 C CA . TYR A 1 271 ? 29.057 -2.849 -38.472 1.00 52.41 271 TYR A CA 1
ATOM 1957 C C . TYR A 1 271 ? 27.539 -2.731 -38.320 1.00 52.41 271 TYR A C 1
ATOM 1959 O O . TYR A 1 271 ? 26.934 -1.742 -38.742 1.00 52.41 271 TYR A O 1
ATOM 1967 N N . ARG A 1 272 ? 26.915 -3.707 -37.649 1.00 49.03 272 ARG A N 1
ATOM 1968 C CA . ARG A 1 272 ? 25.514 -3.611 -37.220 1.00 49.03 272 ARG A CA 1
ATOM 1969 C C . ARG A 1 272 ? 25.460 -3.227 -35.743 1.00 49.03 272 ARG A C 1
ATOM 1971 O O . ARG A 1 272 ? 25.650 -4.059 -34.860 1.00 49.03 272 ARG A O 1
ATOM 1978 N N . ILE A 1 273 ? 25.159 -1.959 -35.476 1.00 57.88 273 ILE A N 1
ATOM 1979 C CA . ILE A 1 273 ? 24.886 -1.481 -34.117 1.00 57.88 273 ILE A CA 1
ATOM 1980 C C . ILE A 1 273 ? 23.440 -1.849 -33.775 1.00 57.88 273 ILE A C 1
ATOM 1982 O O . ILE A 1 273 ? 22.514 -1.378 -34.436 1.00 57.88 273 ILE A O 1
ATOM 1986 N N . THR A 1 274 ? 23.250 -2.700 -32.766 1.00 53.66 274 THR A N 1
ATOM 1987 C CA . THR A 1 274 ? 21.920 -3.124 -32.304 1.00 53.66 274 THR A CA 1
ATOM 1988 C C . THR A 1 274 ? 21.733 -2.662 -30.861 1.00 53.66 274 THR A C 1
ATOM 1990 O O . THR A 1 274 ? 22.540 -3.000 -30.000 1.00 53.66 274 THR A O 1
ATOM 1993 N N . GLY A 1 275 ? 20.699 -1.858 -30.595 1.00 58.78 275 GLY A N 1
ATOM 1994 C CA . GLY A 1 275 ? 20.420 -1.302 -29.265 1.00 58.78 275 GLY A CA 1
ATOM 1995 C C . GLY A 1 275 ? 19.848 0.118 -29.305 1.00 58.78 275 GLY A C 1
ATOM 1996 O O . GLY A 1 275 ? 19.669 0.703 -30.375 1.00 58.78 275 GLY A O 1
ATOM 1997 N N . ALA A 1 276 ? 19.548 0.678 -28.130 1.00 58.28 276 ALA A N 1
ATOM 1998 C CA . ALA A 1 276 ? 19.076 2.055 -27.999 1.00 58.28 276 ALA A CA 1
ATOM 1999 C C . ALA A 1 276 ? 20.259 3.037 -28.063 1.00 58.28 276 ALA A C 1
ATOM 2001 O O . ALA A 1 276 ? 21.150 3.016 -27.216 1.00 58.28 276 ALA A O 1
ATOM 2002 N N . LEU A 1 277 ? 20.261 3.922 -29.062 1.00 58.22 277 LEU A N 1
ATOM 2003 C CA . LEU A 1 277 ? 21.298 4.940 -29.246 1.00 58.22 277 LEU A CA 1
ATOM 2004 C C . LEU A 1 277 ? 20.947 6.207 -28.456 1.00 58.22 277 LEU A C 1
ATOM 2006 O O . LEU A 1 277 ? 20.130 7.012 -28.896 1.00 58.22 277 LEU A O 1
ATOM 2010 N N . PHE A 1 278 ? 21.587 6.395 -27.304 1.00 64.75 278 PHE A N 1
ATOM 2011 C CA . PHE A 1 278 ? 21.486 7.606 -26.482 1.00 64.75 278 PHE A CA 1
ATOM 2012 C C . PHE A 1 278 ? 22.843 7.932 -25.834 1.00 64.75 278 PHE A C 1
ATOM 2014 O O . PHE A 1 278 ? 23.796 7.161 -25.959 1.00 64.75 278 PHE A O 1
ATOM 2021 N N . PHE A 1 279 ? 22.954 9.070 -25.139 1.00 63.25 279 PHE A N 1
ATOM 2022 C CA . PHE A 1 279 ? 24.228 9.567 -24.595 1.00 63.25 279 PHE A CA 1
ATOM 2023 C C . PHE A 1 279 ? 24.975 8.534 -23.727 1.00 63.25 279 PHE A C 1
ATOM 2025 O O . PHE A 1 279 ? 26.191 8.401 -23.836 1.00 63.25 279 PHE A O 1
ATOM 2032 N N . GLY A 1 280 ? 24.257 7.727 -22.939 1.00 54.91 280 GLY A N 1
ATOM 2033 C CA . GLY A 1 280 ? 24.845 6.687 -22.085 1.00 54.91 280 GLY A CA 1
ATOM 2034 C C . GLY A 1 280 ? 25.420 5.472 -22.827 1.00 54.91 280 GLY A C 1
ATOM 2035 O O . GLY A 1 280 ? 26.170 4.706 -22.228 1.00 54.91 280 GLY A O 1
ATOM 2036 N N . ALA A 1 281 ? 25.112 5.291 -24.114 1.00 56.25 281 ALA A N 1
ATOM 2037 C CA . ALA A 1 281 ? 25.678 4.228 -24.951 1.00 56.25 281 ALA A CA 1
ATOM 2038 C C . ALA A 1 281 ? 26.977 4.653 -25.668 1.00 56.25 281 ALA A C 1
ATOM 2040 O O . ALA A 1 281 ? 27.642 3.824 -26.286 1.00 56.25 281 ALA A O 1
ATOM 2041 N N . THR A 1 282 ? 27.366 5.933 -25.586 1.00 60.31 282 THR A N 1
ATOM 2042 C CA . THR A 1 282 ? 28.542 6.467 -26.301 1.00 60.31 282 THR A CA 1
ATOM 2043 C C . THR A 1 282 ? 29.854 5.828 -25.842 1.00 60.31 282 THR A C 1
ATOM 2045 O O . THR A 1 282 ? 30.689 5.499 -26.681 1.00 60.31 282 THR A O 1
ATOM 2048 N N . ALA A 1 283 ? 30.006 5.572 -24.538 1.00 59.56 283 ALA A N 1
ATOM 2049 C CA . ALA A 1 283 ? 31.181 4.901 -23.981 1.00 59.56 283 ALA A CA 1
ATOM 2050 C C . ALA A 1 283 ? 31.335 3.460 -24.504 1.00 59.56 283 ALA A C 1
ATOM 2052 O O . ALA A 1 283 ? 32.433 3.069 -24.889 1.00 59.56 283 ALA A O 1
ATOM 2053 N N . SER A 1 284 ? 30.234 2.704 -24.601 1.00 56.19 284 SER A N 1
ATOM 2054 C CA . SER A 1 284 ? 30.235 1.327 -25.120 1.00 56.19 284 SER A CA 1
ATOM 2055 C C . SER A 1 284 ? 30.557 1.263 -26.618 1.00 56.19 284 SER A C 1
ATOM 2057 O O . SER A 1 284 ? 31.183 0.311 -27.082 1.00 56.19 284 SER A O 1
ATOM 2059 N N . ILE A 1 285 ? 30.170 2.294 -27.382 1.00 59.28 285 ILE A N 1
ATOM 2060 C CA . ILE A 1 285 ? 30.544 2.426 -28.799 1.00 59.28 285 ILE A CA 1
ATOM 2061 C C . ILE A 1 285 ? 32.043 2.728 -28.937 1.00 59.28 285 ILE A C 1
ATOM 2063 O O . ILE A 1 285 ? 32.696 2.190 -29.829 1.00 59.28 285 ILE A O 1
ATOM 2067 N N . GLY A 1 286 ? 32.595 3.552 -28.041 1.00 54.28 286 GLY A N 1
ATOM 2068 C CA . GLY A 1 286 ? 34.022 3.879 -28.008 1.00 54.28 286 GLY A CA 1
ATOM 2069 C C . GLY A 1 286 ? 34.911 2.681 -27.667 1.00 54.28 286 GLY A C 1
ATOM 2070 O O . GLY A 1 286 ? 35.894 2.447 -28.361 1.00 54.28 286 GLY A O 1
ATOM 2071 N N . SER A 1 287 ? 34.545 1.872 -26.669 1.00 52.78 287 SER A N 1
ATOM 2072 C CA . SER A 1 287 ? 35.352 0.714 -26.247 1.00 52.78 287 SER A CA 1
ATOM 2073 C C . SER A 1 287 ? 35.415 -0.412 -27.285 1.00 52.78 287 SER A C 1
ATOM 2075 O O . SER A 1 287 ? 36.417 -1.118 -27.360 1.00 52.78 287 SER A O 1
ATOM 2077 N N . GLY A 1 288 ? 34.374 -0.571 -28.114 1.00 51.44 288 GLY A N 1
ATOM 2078 C CA . GLY A 1 288 ? 34.405 -1.521 -29.232 1.00 51.44 288 GLY A CA 1
ATOM 2079 C C . GLY A 1 288 ? 35.455 -1.158 -30.286 1.00 51.44 288 GLY A C 1
ATOM 2080 O O . GLY A 1 288 ? 36.000 -2.037 -30.940 1.00 51.44 288 GLY A O 1
ATOM 2081 N N . ARG A 1 289 ? 35.785 0.129 -30.427 1.00 44.22 289 ARG A N 1
ATOM 2082 C CA . ARG A 1 289 ? 36.812 0.606 -31.359 1.00 44.22 289 ARG A CA 1
ATOM 2083 C C . ARG A 1 289 ? 38.224 0.289 -30.867 1.00 44.22 289 ARG A C 1
ATOM 2085 O O . ARG A 1 289 ? 39.051 -0.107 -31.677 1.00 44.22 289 ARG A O 1
ATOM 2092 N N . ASP A 1 290 ? 38.489 0.442 -29.571 1.00 50.16 290 ASP A N 1
ATOM 2093 C CA . ASP A 1 290 ? 39.842 0.278 -29.024 1.00 50.16 290 ASP A CA 1
ATOM 2094 C C . ASP A 1 290 ? 40.276 -1.205 -29.023 1.00 50.16 290 ASP A C 1
ATOM 2096 O O . ASP A 1 290 ? 41.419 -1.504 -29.342 1.00 50.16 290 ASP A O 1
ATOM 2100 N N . GLN A 1 291 ? 39.349 -2.154 -28.817 1.00 45.84 291 GLN A N 1
ATOM 2101 C CA . GLN A 1 291 ? 39.624 -3.599 -28.961 1.00 45.84 291 GLN A CA 1
ATOM 2102 C C . GLN A 1 291 ? 39.892 -4.061 -30.406 1.00 45.84 291 GLN A C 1
ATOM 2104 O O . GLN A 1 291 ? 40.425 -5.146 -30.608 1.00 45.84 291 GLN A O 1
ATOM 2109 N N . LEU A 1 292 ? 39.511 -3.268 -31.409 1.00 46.16 292 LEU A N 1
ATOM 2110 C CA . LEU A 1 292 ? 39.686 -3.575 -32.837 1.00 46.16 292 LEU A CA 1
ATOM 2111 C C . LEU A 1 292 ? 40.757 -2.686 -33.501 1.00 46.16 292 LEU A C 1
ATOM 2113 O O . LEU A 1 292 ? 41.078 -2.878 -34.674 1.00 46.16 292 LEU A O 1
ATOM 2117 N N . GLY A 1 293 ? 41.294 -1.711 -32.760 1.00 42.12 293 GLY A N 1
ATOM 2118 C CA . GLY A 1 293 ? 42.335 -0.782 -33.196 1.00 42.12 293 GLY A CA 1
ATOM 2119 C C . GLY A 1 293 ? 43.746 -1.374 -33.174 1.00 42.12 293 GLY A C 1
ATOM 2120 O O . GLY A 1 293 ? 44.564 -0.981 -34.002 1.00 42.12 293 GLY A O 1
ATOM 2121 N N . ASP A 1 294 ? 44.012 -2.344 -32.297 1.00 39.47 294 ASP A N 1
ATOM 2122 C CA . ASP A 1 294 ? 45.372 -2.864 -32.082 1.00 39.47 294 ASP A CA 1
ATOM 2123 C C . ASP A 1 294 ? 45.815 -3.937 -33.097 1.00 39.47 294 ASP A C 1
ATOM 2125 O O . ASP A 1 294 ? 47.007 -4.053 -33.360 1.00 39.47 294 ASP A O 1
ATOM 2129 N N . ASP A 1 295 ? 44.896 -4.657 -33.756 1.00 42.38 295 ASP A N 1
ATOM 2130 C CA . ASP A 1 295 ? 45.276 -5.833 -34.566 1.00 42.38 295 ASP A CA 1
ATOM 2131 C C . ASP A 1 295 ? 45.380 -5.606 -36.091 1.00 42.38 295 ASP A C 1
ATOM 2133 O O . ASP A 1 295 ? 45.778 -6.523 -36.811 1.00 42.38 295 ASP A O 1
ATOM 2137 N N . ARG A 1 296 ? 45.041 -4.426 -36.642 1.00 40.28 296 ARG A N 1
ATOM 2138 C CA . ARG A 1 296 ? 45.119 -4.198 -38.115 1.00 40.28 296 ARG A CA 1
ATOM 2139 C C . ARG A 1 296 ? 45.594 -2.829 -38.601 1.00 40.28 296 ARG A C 1
ATOM 2141 O O . ARG A 1 296 ? 45.823 -2.676 -39.795 1.00 40.28 296 ARG A O 1
ATOM 2148 N N . TRP A 1 297 ? 45.764 -1.834 -37.733 1.00 38.47 297 TRP A N 1
ATOM 2149 C CA . TRP A 1 297 ? 46.012 -0.455 -38.185 1.00 38.47 297 TRP A CA 1
ATOM 2150 C C . TRP A 1 297 ? 47.469 -0.115 -38.532 1.00 38.47 297 TRP A C 1
ATOM 2152 O O . TRP A 1 297 ? 47.725 0.995 -38.994 1.00 38.47 297 TRP A O 1
ATOM 2162 N N . LEU A 1 298 ? 48.425 -1.031 -38.342 1.00 34.62 298 LEU A N 1
ATOM 2163 C CA . LEU A 1 298 ? 49.850 -0.747 -38.565 1.00 34.62 298 LEU A CA 1
ATOM 2164 C C . LEU A 1 298 ? 50.405 -1.164 -39.936 1.00 34.62 298 LEU A C 1
ATOM 2166 O O . LEU A 1 298 ? 51.560 -0.843 -40.206 1.00 34.62 298 LEU A O 1
ATOM 2170 N N . THR A 1 299 ? 49.635 -1.810 -40.823 1.00 33.78 299 THR A N 1
ATOM 2171 C CA . THR A 1 299 ? 50.191 -2.259 -42.119 1.00 33.78 299 THR A CA 1
ATOM 2172 C C . THR A 1 299 ? 49.368 -2.004 -43.374 1.00 33.78 299 THR A C 1
ATOM 2174 O O . THR A 1 299 ? 49.966 -2.059 -44.442 1.00 33.78 299 THR A O 1
ATOM 2177 N N . ASP A 1 300 ? 48.082 -1.645 -43.318 1.00 36.50 300 ASP A N 1
ATOM 2178 C CA . ASP A 1 300 ? 47.387 -1.244 -44.550 1.00 36.50 300 ASP A CA 1
ATOM 2179 C C . ASP A 1 300 ? 46.200 -0.315 -44.282 1.00 36.50 300 ASP A C 1
ATOM 2181 O O . ASP A 1 300 ? 45.337 -0.591 -43.449 1.00 36.50 300 ASP A O 1
ATOM 2185 N N . THR A 1 301 ? 46.169 0.825 -44.974 1.00 29.84 301 THR A N 1
ATOM 2186 C CA . THR A 1 301 ? 45.100 1.827 -44.843 1.00 29.84 301 THR A CA 1
ATOM 2187 C C . THR A 1 301 ? 44.070 1.607 -45.953 1.00 29.84 301 THR A C 1
ATOM 2189 O O . THR A 1 301 ? 44.399 1.842 -47.116 1.00 29.84 301 THR A O 1
ATOM 2192 N N . PRO A 1 302 ? 42.822 1.199 -45.643 1.00 33.34 302 PRO A N 1
ATOM 2193 C CA . PRO A 1 302 ? 41.814 0.970 -46.672 1.00 33.34 302 PRO A CA 1
ATOM 2194 C C . PRO A 1 302 ? 41.410 2.295 -47.323 1.00 33.34 302 PRO A C 1
ATOM 2196 O O . PRO A 1 302 ? 41.129 3.288 -46.640 1.00 33.34 302 PRO A O 1
ATOM 2199 N N . LYS A 1 303 ? 41.386 2.330 -48.660 1.00 32.91 303 LYS A N 1
ATOM 2200 C CA . LYS A 1 303 ? 41.233 3.582 -49.422 1.00 32.91 303 LYS A CA 1
ATOM 2201 C C . LYS A 1 303 ? 39.782 4.033 -49.563 1.00 32.91 303 LYS A C 1
ATOM 2203 O O . LYS A 1 303 ? 39.567 5.202 -49.892 1.00 32.91 303 LYS A O 1
ATOM 2208 N N . HIS A 1 304 ? 38.784 3.176 -49.330 1.00 34.69 304 HIS A N 1
ATOM 2209 C CA . HIS A 1 304 ? 37.369 3.506 -49.553 1.00 34.69 304 HIS A CA 1
ATOM 2210 C C . HIS A 1 304 ? 36.456 3.103 -48.385 1.00 34.69 304 HIS A C 1
ATOM 2212 O O . HIS A 1 304 ? 36.063 1.953 -48.230 1.00 34.69 304 HIS A O 1
ATOM 2218 N N . PHE A 1 305 ? 36.016 4.096 -47.605 1.00 33.91 305 PHE A N 1
ATOM 2219 C CA . PHE A 1 305 ? 35.011 3.910 -46.557 1.00 33.91 305 PHE A CA 1
ATOM 2220 C C . PHE A 1 305 ? 33.602 4.171 -47.106 1.00 33.91 305 PHE A C 1
ATOM 2222 O O . PHE A 1 305 ? 33.232 5.315 -47.391 1.00 33.91 305 PHE A O 1
ATOM 2229 N N . ARG A 1 306 ? 32.777 3.126 -47.244 1.00 31.48 306 ARG A N 1
ATOM 2230 C CA . ARG A 1 306 ? 31.358 3.268 -47.611 1.00 31.48 306 ARG A CA 1
ATOM 2231 C C . ARG A 1 306 ? 30.474 2.829 -46.448 1.00 31.48 306 ARG A C 1
ATOM 2233 O O . ARG A 1 306 ? 30.245 1.649 -46.219 1.00 31.48 306 ARG A O 1
ATOM 2240 N N . SER A 1 307 ? 29.943 3.809 -45.723 1.00 33.12 307 SER A N 1
ATOM 2241 C CA . SER A 1 307 ? 28.979 3.573 -44.652 1.00 33.12 307 SER A CA 1
ATOM 2242 C C . SER A 1 307 ? 27.604 3.222 -45.235 1.00 33.12 307 SER A C 1
ATOM 2244 O O . SER A 1 307 ? 26.934 4.075 -45.819 1.00 33.12 307 SER A O 1
ATOM 2246 N N . VAL A 1 308 ? 27.183 1.963 -45.100 1.00 33.53 308 VAL A N 1
ATOM 2247 C CA . VAL A 1 308 ? 25.825 1.513 -45.440 1.00 33.53 308 VAL A CA 1
ATOM 2248 C C . VAL A 1 308 ? 25.090 1.214 -44.136 1.00 33.53 308 VAL A C 1
ATOM 2250 O O . VAL A 1 308 ? 25.355 0.209 -43.484 1.00 33.53 308 VAL A O 1
ATOM 2253 N N . TYR A 1 309 ? 24.163 2.093 -43.742 1.00 34.97 309 TYR A N 1
ATOM 2254 C CA . TYR A 1 309 ? 23.282 1.876 -42.590 1.00 34.97 309 TYR A CA 1
ATOM 2255 C C . TYR A 1 309 ? 21.930 1.311 -43.043 1.00 34.97 309 TYR A C 1
ATOM 2257 O O . TYR A 1 309 ? 21.069 2.081 -43.479 1.00 34.97 309 TYR A O 1
ATOM 2265 N N . PRO A 1 310 ? 21.650 0.009 -42.881 1.00 32.22 310 PRO A N 1
ATOM 2266 C CA . PRO A 1 310 ? 20.275 -0.460 -42.866 1.00 32.22 310 PRO A CA 1
ATOM 2267 C C . PRO A 1 310 ? 19.664 -0.118 -41.500 1.00 32.22 310 PRO A C 1
ATOM 2269 O O . PRO A 1 310 ? 19.726 -0.903 -40.554 1.00 32.22 310 PRO A O 1
ATOM 2272 N N . VAL A 1 311 ? 19.076 1.076 -41.378 1.00 36.81 311 VAL A N 1
ATOM 2273 C CA . VAL A 1 311 ? 18.290 1.465 -40.196 1.00 36.81 311 VAL A CA 1
ATOM 2274 C C . VAL A 1 311 ? 16.965 0.702 -40.234 1.00 36.81 311 VAL A C 1
ATOM 2276 O O . VAL A 1 311 ? 15.980 1.173 -40.799 1.00 36.81 311 VAL A O 1
ATOM 2279 N N . ARG A 1 312 ? 16.927 -0.498 -39.654 1.00 37.09 312 ARG A N 1
ATOM 2280 C CA . ARG A 1 312 ? 15.667 -1.167 -39.304 1.00 37.09 312 ARG A CA 1
ATOM 2281 C C . ARG A 1 312 ? 15.593 -1.309 -37.787 1.00 37.09 312 ARG A C 1
ATOM 2283 O O . ARG A 1 312 ? 16.434 -1.967 -37.192 1.00 37.09 312 ARG A O 1
ATOM 2290 N N . HIS A 1 313 ? 14.566 -0.667 -37.227 1.00 37.38 313 HIS A N 1
ATOM 2291 C CA . HIS A 1 313 ? 14.175 -0.616 -35.815 1.00 37.38 313 HIS A CA 1
ATOM 2292 C C . HIS A 1 313 ? 15.162 0.060 -34.849 1.00 37.38 313 HIS A C 1
ATOM 2294 O O . HIS A 1 313 ? 15.879 -0.591 -34.100 1.00 37.38 313 HIS A O 1
ATOM 2300 N N . ILE A 1 314 ? 15.101 1.395 -34.800 1.00 37.84 314 ILE A N 1
ATOM 2301 C CA . ILE A 1 314 ? 15.472 2.177 -33.613 1.00 37.84 314 ILE A CA 1
ATOM 2302 C C . ILE A 1 314 ? 14.144 2.611 -32.969 1.00 37.84 314 ILE A C 1
ATOM 2304 O O . ILE A 1 314 ? 13.369 3.278 -33.655 1.00 37.84 314 ILE A O 1
ATOM 2308 N N . PRO A 1 315 ? 13.829 2.239 -31.714 1.00 35.56 315 PRO A N 1
ATOM 2309 C CA . PRO A 1 315 ? 12.713 2.844 -30.993 1.00 35.56 315 PRO A CA 1
ATOM 2310 C C . PRO A 1 315 ? 13.000 4.342 -30.818 1.00 35.56 315 PRO A C 1
ATOM 2312 O O . PRO A 1 315 ? 14.044 4.714 -30.279 1.00 35.56 315 PRO A O 1
ATOM 2315 N N . GLU A 1 316 ? 12.126 5.208 -31.330 1.00 39.28 316 GLU A N 1
ATOM 2316 C CA . GLU A 1 316 ? 12.241 6.659 -31.156 1.00 39.28 316 GLU A CA 1
ATOM 2317 C C . GLU A 1 316 ? 11.991 7.024 -29.692 1.00 39.28 316 GLU A C 1
ATOM 2319 O O . GLU A 1 316 ? 10.860 6.965 -29.219 1.00 39.28 316 GLU A O 1
ATOM 2324 N N . THR A 1 317 ? 13.043 7.420 -28.975 1.00 41.44 317 THR A N 1
ATOM 2325 C CA . THR A 1 317 ? 12.904 7.957 -27.610 1.00 41.44 317 THR A CA 1
ATOM 2326 C C . THR A 1 317 ? 13.607 9.289 -27.372 1.00 41.44 317 THR A C 1
ATOM 2328 O O . THR A 1 317 ? 13.559 9.772 -26.249 1.00 41.44 317 THR A O 1
ATOM 2331 N N . ASP A 1 318 ? 14.202 9.940 -28.382 1.00 39.91 318 ASP A N 1
ATOM 2332 C CA . ASP A 1 318 ? 14.672 11.316 -28.180 1.00 39.91 318 ASP A CA 1
ATOM 2333 C C . ASP A 1 318 ? 14.715 12.160 -29.462 1.00 39.91 318 ASP A C 1
ATOM 2335 O O . ASP A 1 318 ? 15.053 11.681 -30.551 1.00 39.91 318 ASP A O 1
ATOM 2339 N N . HIS A 1 319 ? 14.335 13.431 -29.320 1.00 43.16 319 HIS A N 1
ATOM 2340 C CA . HIS A 1 319 ? 14.097 14.395 -30.390 1.00 43.16 319 HIS A CA 1
ATOM 2341 C C . HIS A 1 319 ? 15.266 14.489 -31.392 1.00 43.16 319 HIS A C 1
ATOM 2343 O O . HIS A 1 319 ? 16.445 14.428 -31.035 1.00 43.16 319 HIS A O 1
ATOM 2349 N N . GLY A 1 320 ? 14.932 14.713 -32.674 1.00 36.28 320 GLY A N 1
ATOM 2350 C CA . GLY A 1 320 ? 15.806 14.669 -33.865 1.00 36.28 320 GLY A CA 1
ATOM 2351 C C . GLY A 1 320 ? 17.055 15.574 -33.901 1.00 36.28 320 GLY A C 1
ATOM 2352 O O . GLY A 1 320 ? 17.694 15.711 -34.951 1.00 36.28 320 GLY A O 1
ATOM 2353 N N . HIS A 1 321 ? 17.428 16.190 -32.782 1.00 39.66 321 HIS A N 1
ATOM 2354 C CA . HIS A 1 321 ? 18.722 16.826 -32.558 1.00 39.66 321 HIS A CA 1
ATOM 2355 C C . HIS A 1 321 ? 19.812 15.788 -32.220 1.00 39.66 321 HIS A C 1
ATOM 2357 O O . HIS A 1 321 ? 20.909 15.847 -32.781 1.00 39.66 321 HIS A O 1
ATOM 2363 N N . PHE A 1 322 ? 19.497 14.758 -31.424 1.00 40.84 322 PHE A N 1
ATOM 2364 C CA . PHE A 1 322 ? 20.472 13.732 -31.023 1.00 40.84 322 PHE A CA 1
ATOM 2365 C C . PHE A 1 322 ? 20.851 12.778 -32.152 1.00 40.84 322 PHE A C 1
ATOM 2367 O O . PHE A 1 322 ? 22.025 12.443 -32.298 1.00 40.84 322 PHE A O 1
ATOM 2374 N N . ARG A 1 323 ? 19.906 12.431 -33.035 1.00 40.59 323 ARG A N 1
ATOM 2375 C CA . ARG A 1 323 ? 20.206 11.665 -34.257 1.00 40.59 323 ARG A CA 1
ATOM 2376 C C . ARG A 1 323 ? 21.228 12.396 -35.135 1.00 40.59 323 ARG A C 1
ATOM 2378 O O . ARG A 1 323 ? 22.125 11.766 -35.683 1.00 40.59 323 ARG A O 1
ATOM 2385 N N . ARG A 1 324 ? 21.141 13.730 -35.223 1.00 40.12 324 ARG A N 1
ATOM 2386 C CA . ARG A 1 324 ? 22.109 14.557 -35.961 1.00 40.12 324 ARG A CA 1
ATOM 2387 C C . ARG A 1 324 ? 23.468 14.625 -35.275 1.00 40.12 324 ARG A C 1
ATOM 2389 O O . ARG A 1 324 ? 24.468 14.607 -35.981 1.00 40.12 324 ARG A O 1
ATOM 2396 N N . ILE A 1 325 ? 23.522 14.670 -33.945 1.00 44.00 325 ILE A N 1
ATOM 2397 C CA . ILE A 1 325 ? 24.787 14.665 -33.195 1.00 44.00 325 ILE A CA 1
ATOM 2398 C C . ILE A 1 325 ? 25.456 13.292 -33.274 1.00 44.00 325 ILE A C 1
ATOM 2400 O O . ILE A 1 325 ? 26.630 13.241 -33.608 1.00 44.00 325 ILE A O 1
ATOM 2404 N N . ALA A 1 326 ? 24.724 12.194 -33.070 1.00 39.88 326 ALA A N 1
ATOM 2405 C CA . ALA A 1 326 ? 25.255 10.835 -33.180 1.00 39.88 326 ALA A CA 1
ATOM 2406 C C . ALA A 1 326 ? 25.755 10.534 -34.603 1.00 39.88 326 ALA A C 1
ATOM 2408 O O . ALA A 1 326 ? 26.883 10.080 -34.770 1.00 39.88 326 ALA A O 1
ATOM 2409 N N . VAL A 1 327 ? 24.979 10.885 -35.637 1.00 45.34 327 VAL A N 1
ATOM 2410 C CA . VAL A 1 327 ? 25.413 10.745 -37.038 1.00 45.34 327 VAL A CA 1
ATOM 2411 C C . VAL A 1 327 ? 26.607 11.655 -37.347 1.00 45.34 327 VAL A C 1
ATOM 2413 O O . VAL A 1 327 ? 27.543 11.200 -37.993 1.00 45.34 327 VAL A O 1
ATOM 2416 N N . ARG A 1 328 ? 26.644 12.903 -36.852 1.00 38.59 328 ARG A N 1
ATOM 2417 C CA . ARG A 1 328 ? 27.806 13.798 -37.032 1.00 38.59 328 ARG A CA 1
ATOM 2418 C C . ARG A 1 328 ? 29.042 13.341 -36.268 1.00 38.59 328 ARG A C 1
ATOM 2420 O O . ARG A 1 328 ? 30.143 13.573 -36.750 1.00 38.59 328 ARG A O 1
ATOM 2427 N N . HIS A 1 329 ? 28.887 12.729 -35.097 1.00 39.72 329 HIS A N 1
ATOM 2428 C CA . HIS A 1 329 ? 30.007 12.169 -34.348 1.00 39.72 329 HIS A CA 1
ATOM 2429 C C . HIS A 1 329 ? 30.592 11.001 -35.136 1.00 39.72 329 HIS A C 1
ATOM 2431 O O . HIS A 1 329 ? 31.776 11.026 -35.444 1.00 39.72 329 HIS A O 1
ATOM 2437 N N . VAL A 1 330 ? 29.749 10.072 -35.602 1.00 40.66 330 VAL A N 1
ATOM 2438 C CA . VAL A 1 330 ? 30.180 8.943 -36.440 1.00 40.66 330 VAL A CA 1
ATOM 2439 C C . VAL A 1 330 ? 30.751 9.396 -37.796 1.00 40.66 330 VAL A C 1
ATOM 2441 O O . VAL A 1 330 ? 31.736 8.831 -38.255 1.00 40.66 330 VAL A O 1
ATOM 2444 N N . GLN A 1 331 ? 30.228 10.464 -38.409 1.00 36.94 331 GLN A N 1
ATOM 2445 C CA . GLN A 1 331 ? 30.811 11.064 -39.621 1.00 36.94 331 GLN A CA 1
ATOM 2446 C C . GLN A 1 331 ? 32.131 11.807 -39.361 1.00 36.94 331 GLN A C 1
ATOM 2448 O O . GLN A 1 331 ? 32.983 11.831 -40.238 1.00 36.94 331 GLN A O 1
ATOM 2453 N N . ARG A 1 332 ? 32.345 12.394 -38.174 1.00 36.06 332 ARG A N 1
ATOM 2454 C CA . ARG A 1 332 ? 33.651 12.964 -37.785 1.00 36.06 332 ARG A CA 1
ATOM 2455 C C . ARG A 1 332 ? 34.702 11.894 -37.482 1.00 36.06 332 ARG A C 1
ATOM 2457 O O . ARG A 1 332 ? 35.884 12.200 -37.568 1.00 36.06 332 ARG A O 1
ATOM 2464 N N . PHE A 1 333 ? 34.290 10.664 -37.172 1.00 35.12 333 PHE A N 1
ATOM 2465 C CA . PHE A 1 333 ? 35.186 9.512 -37.015 1.00 35.12 333 PHE A CA 1
ATOM 2466 C C . PHE A 1 333 ? 35.727 8.965 -38.349 1.00 35.12 333 PHE A C 1
ATOM 2468 O O . PHE A 1 333 ? 36.560 8.064 -38.328 1.00 35.12 333 PHE A O 1
ATOM 2475 N N . CYS A 1 334 ? 35.300 9.507 -39.496 1.00 31.23 334 CYS A N 1
ATOM 2476 C CA . CYS A 1 334 ? 35.808 9.123 -40.809 1.00 31.23 334 CYS A CA 1
ATOM 2477 C C . CYS A 1 334 ? 36.042 10.376 -41.676 1.00 31.23 334 CYS A C 1
ATOM 2479 O O . CYS A 1 334 ? 35.076 10.941 -42.197 1.00 31.23 334 CYS A O 1
ATOM 2481 N N . PRO A 1 335 ? 37.284 10.883 -41.810 1.00 29.61 335 PRO A N 1
ATOM 2482 C CA . PRO A 1 335 ? 37.534 12.054 -42.639 1.00 29.61 335 PRO A CA 1
ATOM 2483 C C . PRO A 1 335 ? 37.243 11.703 -44.103 1.00 29.61 335 PRO A C 1
ATOM 2485 O O . PRO A 1 335 ? 37.814 10.771 -44.661 1.00 29.61 335 PRO A O 1
ATOM 2488 N N . ALA A 1 336 ? 36.324 12.444 -44.722 1.00 33.50 336 ALA A N 1
ATOM 2489 C CA . ALA A 1 336 ? 35.984 12.284 -46.127 1.00 33.50 336 ALA A CA 1
ATOM 2490 C C . ALA A 1 336 ? 37.202 12.619 -47.003 1.00 33.50 336 ALA A C 1
ATOM 2492 O O . ALA A 1 336 ? 37.544 13.789 -47.175 1.00 33.50 336 ALA A O 1
ATOM 2493 N N . THR A 1 337 ? 37.849 11.608 -47.580 1.00 31.77 337 THR A N 1
ATOM 2494 C CA . THR A 1 337 ? 38.784 11.800 -48.690 1.00 31.77 337 THR A CA 1
ATOM 2495 C C . THR A 1 337 ? 37.985 12.104 -49.962 1.00 31.77 337 THR A C 1
ATOM 2497 O O . THR A 1 337 ? 36.985 11.461 -50.282 1.00 31.77 337 THR A O 1
ATOM 2500 N N . GLY A 1 338 ? 38.358 13.206 -50.617 1.00 29.42 338 GLY A N 1
ATOM 2501 C CA . GLY A 1 338 ? 37.547 13.917 -51.603 1.00 29.42 338 GLY A CA 1
ATOM 2502 C C . GLY A 1 338 ? 37.210 13.128 -52.871 1.00 29.42 338 GLY A C 1
ATOM 2503 O O . GLY A 1 338 ? 38.046 12.448 -53.457 1.00 29.42 338 GLY A O 1
ATOM 2504 N N . ARG A 1 339 ? 35.971 13.301 -53.346 1.00 29.05 339 ARG A N 1
ATOM 2505 C CA . ARG A 1 339 ? 35.555 12.941 -54.708 1.00 29.05 339 ARG A CA 1
ATOM 2506 C C . ARG A 1 339 ? 36.176 13.918 -55.709 1.00 29.05 339 ARG A C 1
ATOM 2508 O O . ARG A 1 339 ? 35.748 15.069 -55.772 1.00 29.05 339 ARG A O 1
ATOM 2515 N N . SER A 1 340 ? 37.105 13.445 -56.535 1.00 26.94 340 SER A N 1
ATOM 2516 C CA . SER A 1 340 ? 37.390 14.078 -57.826 1.00 26.94 340 SER A CA 1
ATOM 2517 C C . SER A 1 340 ? 36.253 13.748 -58.798 1.00 26.94 340 SER A C 1
ATOM 2519 O O . SER A 1 340 ? 35.896 12.584 -58.977 1.00 26.94 340 SER A O 1
ATOM 2521 N N . ARG A 1 341 ? 35.638 14.783 -59.378 1.00 34.00 341 ARG A N 1
ATOM 2522 C CA . ARG A 1 341 ? 34.720 14.668 -60.517 1.00 34.00 341 ARG A CA 1
ATOM 2523 C C . ARG A 1 341 ? 35.556 14.490 -61.780 1.00 34.00 341 ARG A C 1
ATOM 2525 O O . ARG A 1 341 ? 36.301 15.400 -62.121 1.00 34.00 341 ARG A O 1
ATOM 2532 N N . ALA A 1 342 ? 35.325 13.415 -62.520 1.00 25.42 342 ALA A N 1
ATOM 2533 C CA . ALA A 1 342 ? 35.479 13.425 -63.967 1.00 25.42 342 ALA A CA 1
ATOM 2534 C C . ALA A 1 342 ? 34.577 12.344 -64.575 1.00 25.42 342 ALA A C 1
ATOM 2536 O O . ALA A 1 342 ? 34.664 11.172 -64.230 1.00 25.42 342 ALA A O 1
ATOM 2537 N N . SER A 1 343 ? 33.681 12.800 -65.435 1.00 26.53 343 SER A N 1
ATOM 2538 C CA . SER A 1 343 ? 33.009 12.059 -66.503 1.00 26.53 343 SER A CA 1
ATOM 2539 C C . SER A 1 343 ? 33.334 12.823 -67.794 1.00 26.53 343 SER A C 1
ATOM 2541 O O . SER A 1 343 ? 33.615 14.027 -67.688 1.00 26.53 343 SER A O 1
ATOM 2543 N N . PRO A 1 344 ? 33.242 12.228 -68.991 1.00 34.34 344 PRO A N 1
ATOM 2544 C CA . PRO A 1 344 ? 32.776 10.880 -69.320 1.00 34.34 344 PRO A CA 1
ATOM 2545 C C . PRO A 1 344 ? 33.887 9.842 -69.489 1.00 34.34 344 PRO A C 1
ATOM 2547 O O . PRO A 1 344 ? 35.049 10.237 -69.736 1.00 34.34 344 PRO A O 1
#

Secondary structure (DSSP, 8-state):
-HHHHHHHHHHHH-TTS-HHHHHHHHHHHHHHHTT----BHHHHH-----SPPPP------HHHHHHHHHHHHHHHHHHHHHHHHHHHHHHHHHS----HHHHHHHHHHHHHHHHHTTPPP----HHHHHHHHHTT--STHHHHHHHHHHHHHHHHHHHHHTT-BHHHHHHHHHHHHHHT--HHHHHHHHHH-HHHHHHHHHHHHHHHHS-HHHHHHHHHHHHHHHHHHHHHHH-EEE----SS-----TTSS------HHHHS-TT----EEES--SGGGHHHHHHHHHHHHTTTTTT---S--------------S-TTHHHHHHHHHHHTS----------

Radius of gyration: 32.22 Å; chains: 1; bounding box: 74×52×102 Å